Protein AF-A0A3C1VUQ4-F1 (afdb_monomer_lite)

Sequence (343 aa):
MMATTLTAQESNQSDGFTADQASRGGEVYERECAACHRSDFQGSFEAPQLAGPNFLNNWAELSPAELFDRIKASMPIDQPGRLSDQAYIDIVAYLLGANGVSASGVELSTEATTSIDTLIARRVTVNTTTVSEERAQLRPPQGQSQNAPAGLRVSGTVSNFTPVTDEMLRSPPPDDWLMIRGNYQSWSYSSLDSINRDNVQDLELAWIWSMAEGGWNAPSPLVHNGIIYLTNYGNIVQALDARTGDLIWEHEFGIESQGYSGMSRNLAIYEDKIFFATSDTRMVALDAATGELQWSMRFGDITQGHQSTSGPVIVRGTIVQGLNGCERFSPVGCYISGIDADT

Radius of gyration: 26.27 Å; chains: 1; bounding box: 66×46×98 Å

Structure (mmCIF, N/CA/C/O backbone):
data_AF-A0A3C1VUQ4-F1
#
_entry.id   AF-A0A3C1VUQ4-F1
#
loop_
_atom_site.group_PDB
_atom_site.id
_atom_site.type_symbol
_atom_site.label_atom_id
_atom_site.label_alt_id
_atom_site.label_comp_id
_atom_site.label_asym_id
_atom_site.label_entity_id
_atom_site.label_seq_id
_atom_site.pdbx_PDB_ins_code
_atom_site.Cartn_x
_atom_site.Cartn_y
_atom_site.Cartn_z
_atom_site.occupancy
_atom_site.B_iso_or_equiv
_atom_site.auth_seq_id
_atom_site.auth_comp_id
_atom_site.auth_asym_id
_atom_site.auth_atom_id
_atom_site.pdbx_PDB_model_num
ATOM 1 N N . MET A 1 1 ? -44.642 20.625 65.225 1.00 41.03 1 MET A N 1
ATOM 2 C CA . MET A 1 1 ? -43.551 19.947 64.498 1.00 41.03 1 MET A CA 1
ATOM 3 C C . MET A 1 1 ? -44.164 19.282 63.281 1.00 41.03 1 MET A C 1
ATOM 5 O O . MET A 1 1 ? -44.802 18.250 63.427 1.00 41.03 1 MET A O 1
ATOM 9 N N . MET A 1 2 ? -44.089 19.933 62.119 1.00 34.47 2 MET A N 1
ATOM 10 C CA . MET A 1 2 ? -44.477 19.326 60.845 1.00 34.47 2 MET A CA 1
ATOM 11 C C . MET A 1 2 ? -43.255 18.579 60.316 1.00 34.47 2 MET A C 1
ATOM 13 O O . MET A 1 2 ? -42.228 19.201 60.059 1.00 34.47 2 MET A O 1
ATOM 17 N N . ALA A 1 3 ? -43.343 17.254 60.238 1.00 32.69 3 ALA A N 1
ATOM 18 C CA . ALA A 1 3 ? -42.322 16.424 59.620 1.00 32.69 3 ALA A CA 1
ATOM 19 C C . ALA A 1 3 ? -42.689 16.243 58.145 1.00 32.69 3 ALA A C 1
ATOM 21 O O . ALA A 1 3 ? -43.572 15.460 57.799 1.00 32.69 3 ALA A O 1
ATOM 22 N N . THR A 1 4 ? -42.033 17.022 57.292 1.00 33.16 4 THR A N 1
ATOM 23 C CA . THR A 1 4 ? -42.046 16.873 55.839 1.00 33.16 4 THR A CA 1
ATOM 24 C C . THR A 1 4 ? -41.357 15.557 55.491 1.00 33.16 4 THR A C 1
ATOM 26 O O . THR A 1 4 ? -40.161 15.400 55.725 1.00 33.16 4 THR A O 1
ATOM 29 N N . THR A 1 5 ? -42.100 14.592 54.960 1.00 32.94 5 THR A N 1
ATOM 30 C CA . THR A 1 5 ? -41.524 13.374 54.384 1.00 32.94 5 THR A CA 1
ATOM 31 C C . THR A 1 5 ? -41.116 13.700 52.950 1.00 32.94 5 THR A C 1
ATOM 33 O O . THR A 1 5 ? -41.961 13.779 52.063 1.00 32.94 5 THR A O 1
ATOM 36 N N . LEU A 1 6 ? -39.822 13.956 52.728 1.00 32.12 6 LEU A N 1
ATOM 37 C CA . LEU A 1 6 ? -39.236 13.905 51.390 1.00 32.12 6 LEU A CA 1
ATOM 38 C C . LEU A 1 6 ? -39.215 12.435 50.963 1.00 32.12 6 LEU A C 1
ATOM 40 O O . LEU A 1 6 ? -38.418 11.649 51.472 1.00 32.12 6 LEU A O 1
ATOM 44 N N . THR A 1 7 ? -40.073 12.058 50.024 1.00 32.66 7 THR A N 1
ATOM 45 C CA . THR A 1 7 ? -39.816 10.887 49.188 1.00 32.66 7 THR A CA 1
ATOM 46 C C . THR A 1 7 ? -38.713 11.271 48.211 1.00 32.66 7 THR A C 1
ATOM 48 O O . THR A 1 7 ? -38.958 11.997 47.249 1.00 32.66 7 THR A O 1
ATOM 51 N N . ALA A 1 8 ? -37.485 10.830 48.488 1.00 32.19 8 ALA A N 1
ATOM 52 C CA . ALA A 1 8 ? -36.443 10.775 47.477 1.00 32.19 8 ALA A CA 1
ATOM 53 C C . ALA A 1 8 ? -36.914 9.785 46.405 1.00 32.19 8 ALA A C 1
ATOM 55 O O . ALA A 1 8 ? -37.022 8.586 46.651 1.00 32.19 8 ALA A O 1
ATOM 56 N N . GLN A 1 9 ? -37.291 10.316 45.249 1.00 28.94 9 GLN A N 1
ATOM 57 C CA . GLN A 1 9 ? -37.558 9.529 44.060 1.00 28.94 9 GLN A CA 1
ATOM 58 C C . GLN A 1 9 ? -36.194 9.063 43.547 1.00 28.94 9 GLN A C 1
ATOM 60 O O . GLN A 1 9 ? -35.405 9.875 43.071 1.00 28.94 9 GLN A O 1
ATOM 65 N N . GLU A 1 10 ? -35.880 7.779 43.724 1.00 32.50 10 GLU A N 1
ATOM 66 C CA . GLU A 1 10 ? -34.727 7.157 43.076 1.00 32.50 10 GLU A CA 1
ATOM 67 C C . GLU A 1 10 ? -34.886 7.334 41.561 1.00 32.50 10 GLU A C 1
ATOM 69 O O . GLU A 1 10 ? -35.760 6.732 40.934 1.00 32.50 10 GLU A O 1
ATOM 74 N N . SER A 1 11 ? -34.061 8.195 40.965 1.00 36.34 11 SER A N 1
ATOM 75 C CA . SER A 1 11 ? -33.926 8.346 39.519 1.00 36.34 11 SER A CA 1
ATOM 76 C C . SER A 1 11 ? -33.164 7.144 38.965 1.00 36.34 11 SER A C 1
ATOM 78 O O . SER A 1 11 ? -32.009 7.248 38.563 1.00 36.34 11 SER A O 1
ATOM 80 N N . ASN A 1 12 ? -33.795 5.973 38.983 1.00 40.44 12 ASN A N 1
ATOM 81 C CA . ASN A 1 12 ? -33.271 4.780 38.333 1.00 40.44 12 ASN A CA 1
ATOM 82 C C . ASN A 1 12 ? -33.639 4.840 36.841 1.00 40.44 12 ASN A C 1
ATOM 84 O O . ASN A 1 12 ? -34.476 4.084 36.350 1.00 40.44 12 ASN A O 1
ATOM 88 N N . GLN A 1 13 ? -33.094 5.835 36.138 1.00 48.69 13 GLN A N 1
ATOM 89 C CA . GLN A 1 13 ? -33.249 5.975 34.697 1.00 48.69 13 GLN A CA 1
ATOM 90 C C . GLN A 1 13 ? -32.228 5.033 34.061 1.00 48.69 13 GLN A C 1
ATOM 92 O O . GLN A 1 13 ? -31.032 5.301 34.052 1.00 48.69 13 GLN A O 1
ATOM 97 N N . SER A 1 14 ? -32.675 3.852 33.635 1.00 57.59 14 SER A N 1
ATOM 98 C CA . SER A 1 14 ? -31.784 2.904 32.979 1.00 57.59 14 SER A CA 1
ATOM 99 C C . SER A 1 14 ? -31.407 3.452 31.605 1.00 57.59 14 SER A C 1
ATOM 101 O O . SER A 1 14 ? -32.240 3.440 30.699 1.00 57.59 14 SER A O 1
ATOM 103 N N . ASP A 1 15 ? -30.164 3.899 31.447 1.00 73.88 15 ASP A N 1
ATOM 104 C CA . ASP A 1 15 ? -29.630 4.294 30.143 1.00 73.88 15 ASP A CA 1
ATOM 105 C C . ASP A 1 15 ? -29.816 3.138 29.146 1.00 73.88 15 ASP A C 1
ATOM 107 O O . ASP A 1 15 ? -29.430 1.997 29.415 1.00 73.88 15 ASP A O 1
ATOM 111 N N . GLY A 1 16 ? -30.496 3.408 28.038 1.00 83.06 16 GLY A N 1
ATOM 112 C CA . GLY A 1 16 ? -30.854 2.464 26.982 1.00 83.06 16 GLY A CA 1
ATOM 113 C C . GLY A 1 16 ? -31.647 3.196 25.899 1.00 83.06 16 GLY A C 1
ATOM 114 O O . GLY A 1 16 ? -31.757 4.412 25.975 1.00 83.06 16 GLY A O 1
ATOM 115 N N . PHE A 1 17 ? -32.161 2.495 24.888 1.00 93.69 17 PHE A N 1
ATOM 116 C CA . PHE A 1 17 ? -32.926 3.118 23.798 1.00 93.69 17 PHE A CA 1
ATOM 117 C C . PHE A 1 17 ? -34.198 2.323 23.453 1.00 93.69 17 PHE A C 1
ATOM 119 O O . PHE A 1 17 ? -34.306 1.127 23.760 1.00 93.69 17 PHE A O 1
ATOM 126 N N . THR A 1 18 ? -35.165 2.967 22.788 1.00 93.88 18 THR A N 1
ATOM 127 C CA . THR A 1 18 ? -36.367 2.295 22.256 1.00 93.88 18 THR A CA 1
ATOM 128 C C . THR A 1 18 ? -36.191 1.900 20.790 1.00 93.88 18 THR A C 1
ATOM 130 O O . THR A 1 18 ? -35.473 2.554 20.037 1.00 93.88 18 THR A O 1
ATOM 133 N N . ALA A 1 19 ? -36.881 0.845 20.344 1.00 90.25 19 ALA A N 1
ATOM 134 C CA . ALA A 1 19 ? -36.857 0.451 18.932 1.00 90.25 19 ALA A CA 1
ATOM 135 C C . ALA A 1 19 ? -37.343 1.585 18.008 1.00 90.25 19 ALA A C 1
ATOM 137 O O . ALA A 1 19 ? -36.745 1.819 16.959 1.00 90.25 19 ALA A O 1
ATOM 138 N N . ASP A 1 20 ? -38.361 2.335 18.438 1.00 92.25 20 ASP A N 1
ATOM 139 C CA . ASP A 1 20 ? -38.878 3.492 17.702 1.00 92.25 20 ASP A CA 1
ATOM 140 C C . ASP A 1 20 ? -37.823 4.597 17.578 1.00 92.25 20 ASP A C 1
ATOM 142 O O . ASP A 1 20 ? -37.677 5.196 16.515 1.00 92.25 20 ASP A O 1
ATOM 146 N N . GLN A 1 21 ? -37.046 4.838 18.638 1.00 95.44 21 GLN A N 1
ATOM 147 C CA . GLN A 1 21 ? -35.956 5.809 18.632 1.00 95.44 21 GLN A CA 1
ATOM 148 C C . GLN A 1 21 ? -34.861 5.432 17.631 1.00 95.44 21 GLN A C 1
ATOM 150 O O . GLN A 1 21 ? -34.453 6.261 16.819 1.00 95.44 21 GLN A O 1
ATOM 155 N N . ALA A 1 22 ? -34.433 4.167 17.631 1.00 94.75 22 ALA A N 1
ATOM 156 C CA . ALA A 1 22 ? -33.474 3.677 16.645 1.00 94.75 22 ALA A CA 1
ATOM 157 C C . ALA A 1 22 ? -34.034 3.731 15.213 1.00 94.75 22 ALA A C 1
ATOM 159 O O . ALA A 1 22 ? -33.293 4.054 14.289 1.00 94.75 22 ALA A O 1
ATOM 160 N N . SER A 1 23 ? -35.332 3.471 15.019 1.00 93.44 23 SER A N 1
ATOM 161 C CA . SER A 1 23 ? -35.977 3.578 13.703 1.00 93.44 23 SER A CA 1
ATOM 162 C C . SER A 1 23 ? -35.942 5.011 13.167 1.00 93.44 23 SER A C 1
ATOM 164 O O . SER A 1 23 ? -35.524 5.226 12.030 1.00 93.44 23 SER A O 1
ATOM 166 N N . ARG A 1 24 ? -36.313 6.006 13.988 1.00 97.38 24 ARG A N 1
ATOM 167 C CA . ARG A 1 24 ? -36.204 7.429 13.616 1.00 97.38 24 ARG A CA 1
ATOM 168 C C . ARG A 1 24 ? -34.757 7.818 13.321 1.00 97.38 24 ARG A C 1
ATOM 170 O O . ARG A 1 24 ? -34.488 8.513 12.344 1.00 97.38 24 ARG A O 1
ATOM 177 N N . GLY A 1 25 ? -33.824 7.320 14.130 1.00 97.50 25 GLY A N 1
ATOM 178 C CA . GLY A 1 25 ? -32.393 7.521 13.936 1.00 97.50 25 GLY A CA 1
ATOM 179 C C . GLY A 1 25 ? -31.897 7.008 12.593 1.00 97.50 25 GLY A C 1
ATOM 180 O O . GLY A 1 25 ? -31.155 7.712 11.916 1.00 97.50 25 GLY A O 1
ATOM 181 N N . GLY A 1 26 ? -32.358 5.827 12.178 1.00 94.75 26 GLY A N 1
ATOM 182 C CA . GLY A 1 26 ? -32.039 5.239 10.878 1.00 94.75 26 GLY A CA 1
ATOM 183 C C . GLY A 1 26 ? -32.515 6.090 9.700 1.00 94.75 26 GLY A C 1
ATOM 184 O O . GLY A 1 26 ? -31.762 6.298 8.752 1.00 94.75 26 GLY A O 1
ATOM 185 N N . GLU A 1 27 ? -33.720 6.660 9.777 1.00 95.00 27 GLU A N 1
ATOM 186 C CA . GLU A 1 27 ? -34.243 7.554 8.730 1.00 95.00 27 GLU A CA 1
ATOM 187 C C . GLU A 1 27 ? -33.423 8.844 8.587 1.00 95.00 27 GLU A C 1
ATOM 189 O O . GLU A 1 27 ? -33.233 9.352 7.477 1.00 95.00 27 GLU A O 1
ATOM 194 N N . VAL A 1 28 ? -32.945 9.402 9.704 1.00 96.75 28 VAL A N 1
ATOM 195 C CA . VAL A 1 28 ? -32.056 10.572 9.677 1.00 96.75 28 VAL A CA 1
ATOM 196 C C . VAL A 1 28 ? -30.667 10.168 9.187 1.00 96.75 28 VAL A C 1
ATOM 198 O O . VAL A 1 28 ? -30.112 10.842 8.323 1.00 96.75 28 VAL A O 1
ATOM 201 N N . TYR A 1 29 ? -30.124 9.057 9.680 1.00 97.50 29 TYR A N 1
ATOM 202 C CA . TYR A 1 29 ? -28.821 8.537 9.279 1.00 97.50 29 TYR A CA 1
ATOM 203 C C . TYR A 1 29 ? -28.731 8.324 7.765 1.00 97.50 29 TYR A C 1
ATOM 205 O O . TYR A 1 29 ? -27.770 8.769 7.137 1.00 97.50 29 TYR A O 1
ATOM 213 N N . GLU A 1 30 ? -29.744 7.703 7.160 1.00 94.62 30 GLU A N 1
ATOM 214 C CA . GLU A 1 30 ? -29.745 7.418 5.723 1.00 94.62 30 GLU A CA 1
ATOM 215 C C . GLU A 1 30 ? -29.683 8.701 4.883 1.00 94.62 30 GLU A C 1
ATOM 217 O O . GLU A 1 30 ? -28.995 8.768 3.867 1.00 94.62 30 GLU A O 1
ATOM 222 N N . ARG A 1 31 ? -30.363 9.758 5.335 1.00 95.31 31 ARG A N 1
ATOM 223 C CA . ARG A 1 31 ? -30.419 11.035 4.618 1.00 95.31 31 ARG A CA 1
ATOM 224 C C . ARG A 1 31 ? -29.189 11.912 4.849 1.00 95.31 31 ARG A C 1
ATOM 226 O O . ARG A 1 31 ? -28.762 12.602 3.929 1.00 95.31 31 ARG A O 1
ATOM 233 N N . GLU A 1 32 ? -28.659 11.927 6.070 1.00 95.12 32 GLU A N 1
ATOM 234 C CA . GLU A 1 32 ? -27.664 12.918 6.503 1.00 95.12 32 GLU A CA 1
ATOM 235 C C . GLU A 1 32 ? -26.244 12.340 6.643 1.00 95.12 32 GLU A C 1
ATOM 237 O O . GLU A 1 32 ? -25.273 13.094 6.612 1.00 95.12 32 GLU A O 1
ATOM 242 N N . CYS A 1 33 ? -26.102 11.020 6.810 1.00 93.94 33 CYS A N 1
ATOM 243 C CA . CYS A 1 33 ? -24.833 10.371 7.166 1.00 93.94 33 CYS A CA 1
ATOM 244 C C . CYS A 1 33 ? -24.379 9.317 6.143 1.00 93.94 33 CYS A C 1
ATOM 246 O O . CYS A 1 33 ? -23.177 9.188 5.893 1.00 93.94 33 CYS A O 1
ATOM 248 N N . ALA A 1 34 ? -25.309 8.573 5.533 1.00 92.38 34 ALA A N 1
ATOM 249 C CA . ALA A 1 34 ? -24.984 7.418 4.691 1.00 92.38 34 ALA A CA 1
ATOM 250 C C . ALA A 1 34 ? -24.207 7.770 3.410 1.00 92.38 34 ALA A C 1
ATOM 252 O O . ALA A 1 34 ? -23.473 6.929 2.899 1.00 92.38 34 ALA A O 1
ATOM 253 N N . ALA A 1 35 ? -24.272 9.014 2.925 1.00 90.62 35 ALA A N 1
ATOM 254 C CA . ALA A 1 35 ? -23.475 9.450 1.773 1.00 90.62 35 ALA A CA 1
ATOM 255 C C . ALA A 1 35 ? -21.960 9.244 1.980 1.00 90.62 35 ALA A C 1
ATOM 257 O O . ALA A 1 35 ? -21.254 8.894 1.037 1.00 90.62 35 ALA A O 1
ATOM 258 N N . CYS A 1 36 ? -21.476 9.410 3.217 1.00 89.88 36 CYS A N 1
ATOM 259 C CA . CYS A 1 36 ? -20.072 9.197 3.577 1.00 89.88 36 CYS A CA 1
ATOM 260 C C . CYS A 1 36 ? -19.877 7.905 4.377 1.00 89.88 36 CYS A C 1
ATOM 262 O O . CYS A 1 36 ? -18.921 7.168 4.133 1.00 89.88 36 CYS A O 1
ATOM 264 N N . HIS A 1 37 ? -20.785 7.608 5.311 1.00 93.00 37 HIS A N 1
ATOM 265 C CA . HIS A 1 37 ? -20.651 6.470 6.223 1.00 93.00 37 HIS A CA 1
ATOM 266 C C . HIS A 1 37 ? -21.242 5.154 5.701 1.00 93.00 37 HIS A C 1
ATOM 268 O O . HIS A 1 37 ? -20.994 4.114 6.312 1.00 93.00 37 HIS A O 1
ATOM 274 N N . ARG A 1 38 ? -21.923 5.203 4.546 1.00 88.25 38 ARG A N 1
ATOM 275 C CA . ARG A 1 38 ? -22.657 4.113 3.883 1.00 88.25 38 ARG A CA 1
ATOM 276 C C . ARG A 1 38 ? -23.810 3.554 4.715 1.00 88.25 38 ARG A C 1
ATOM 278 O O . ARG A 1 38 ? -23.770 3.546 5.938 1.00 88.25 38 ARG A O 1
ATOM 285 N N . SER A 1 39 ? -24.834 3.029 4.051 1.00 89.38 39 SER A N 1
ATOM 286 C CA . SER A 1 39 ? -25.997 2.432 4.727 1.00 89.38 39 SER A CA 1
ATOM 287 C C . SER A 1 39 ? -25.638 1.161 5.521 1.00 89.38 39 SER A C 1
ATOM 289 O O . SER A 1 39 ? -26.376 0.753 6.411 1.00 89.38 39 SER A O 1
ATOM 291 N N . ASP A 1 40 ? -24.488 0.544 5.223 1.00 83.69 40 ASP A N 1
ATOM 292 C CA . ASP A 1 40 ? -23.921 -0.616 5.925 1.00 83.69 40 ASP A CA 1
ATOM 293 C C . ASP A 1 40 ? -22.887 -0.240 7.009 1.00 83.69 40 ASP A C 1
ATOM 295 O O . ASP A 1 40 ? -22.195 -1.114 7.545 1.00 83.69 40 ASP A O 1
ATOM 299 N N . PHE A 1 41 ? -22.776 1.054 7.331 1.00 90.56 41 PHE A N 1
ATOM 300 C CA . PHE A 1 41 ? -21.867 1.640 8.319 1.00 90.56 41 PHE A CA 1
ATOM 301 C C . PHE A 1 41 ? -20.373 1.456 8.037 1.00 90.56 41 PHE A C 1
ATOM 303 O O . PHE A 1 41 ? -19.566 1.759 8.918 1.00 90.56 41 PHE A O 1
ATOM 310 N N . GLN A 1 42 ? -19.970 0.955 6.864 1.00 83.75 42 GLN A N 1
ATOM 311 C CA . GLN A 1 42 ? -18.563 0.645 6.581 1.00 83.75 42 GLN A CA 1
ATOM 312 C C . GLN A 1 42 ? -17.680 1.882 6.409 1.00 83.75 42 GLN A C 1
ATOM 314 O O . GLN A 1 42 ? -16.457 1.762 6.462 1.00 83.75 42 GLN A O 1
ATOM 319 N N . GLY A 1 43 ? -18.267 3.065 6.225 1.00 78.38 43 GLY A N 1
ATOM 320 C CA . GLY A 1 43 ? -17.491 4.248 5.879 1.00 78.38 43 GLY A CA 1
ATOM 321 C C . GLY A 1 43 ? -17.029 4.250 4.423 1.00 78.38 43 GLY A C 1
ATOM 322 O O . GLY A 1 43 ? -17.108 3.256 3.693 1.00 78.38 43 GLY A O 1
ATOM 323 N N . SER A 1 44 ? -16.546 5.400 3.971 1.00 74.62 44 SER A N 1
ATOM 324 C CA . SER A 1 44 ? -15.894 5.559 2.675 1.00 74.62 44 SER A CA 1
ATOM 325 C C . SER A 1 44 ? -14.885 6.700 2.728 1.00 74.62 44 SER A C 1
ATOM 327 O O . SER A 1 44 ? -15.103 7.691 3.422 1.00 74.62 44 SER A O 1
ATOM 329 N N . PHE A 1 45 ? -13.787 6.563 1.979 1.00 76.19 45 PHE A N 1
ATOM 330 C CA . PHE A 1 45 ? -12.687 7.532 1.953 1.00 76.19 45 PHE A CA 1
ATOM 331 C C . PHE A 1 45 ? -12.135 7.825 3.360 1.00 76.19 45 PHE A C 1
ATOM 333 O O . PHE A 1 45 ? -11.474 6.971 3.942 1.00 76.19 45 PHE A O 1
ATOM 340 N N . GLU A 1 46 ? -12.406 9.020 3.882 1.00 77.94 46 GLU A N 1
ATOM 341 C CA . GLU A 1 46 ? -11.952 9.523 5.183 1.00 77.94 46 GLU A CA 1
ATOM 342 C C . GLU A 1 46 ? -13.007 9.324 6.286 1.00 77.94 46 GLU A C 1
ATOM 344 O O . GLU A 1 46 ? -12.717 9.516 7.466 1.00 77.94 46 GLU A O 1
ATOM 349 N N . ALA A 1 47 ? -14.236 8.932 5.929 1.00 80.94 47 ALA A N 1
ATOM 350 C CA . ALA A 1 47 ? -15.309 8.714 6.887 1.00 80.94 47 ALA A CA 1
ATOM 351 C C . ALA A 1 47 ? -15.140 7.348 7.578 1.00 80.94 47 ALA A C 1
ATOM 353 O O . ALA A 1 47 ? -15.158 6.320 6.893 1.00 80.94 47 ALA A O 1
ATOM 354 N N . PRO A 1 48 ? -14.998 7.304 8.918 1.00 82.81 48 PRO A N 1
ATOM 355 C CA . PRO A 1 48 ? -14.767 6.059 9.639 1.00 82.81 48 PRO A CA 1
ATOM 356 C C . PRO A 1 48 ? -15.976 5.122 9.584 1.00 82.81 48 PRO A C 1
ATOM 358 O O . PRO A 1 48 ? -17.127 5.551 9.434 1.00 82.81 48 PRO A O 1
ATOM 361 N N . GLN A 1 49 ? -15.697 3.835 9.785 1.00 84.19 49 GLN A N 1
ATOM 362 C CA . GLN A 1 49 ? -16.709 2.819 10.045 1.00 84.19 49 GLN A CA 1
ATOM 363 C C . GLN A 1 49 ? -17.445 3.131 11.360 1.00 84.19 49 GLN A C 1
ATOM 365 O O . GLN A 1 49 ? -16.811 3.394 12.382 1.00 84.19 49 GLN A O 1
ATOM 370 N N . LEU A 1 50 ? -18.779 3.074 11.343 1.00 93.06 50 LEU A N 1
ATOM 371 C CA . LEU A 1 50 ? -19.634 3.416 12.490 1.00 93.06 50 LEU A CA 1
ATOM 372 C C . LEU A 1 50 ? -20.274 2.199 13.176 1.00 93.06 50 LEU A C 1
ATOM 374 O O . LEU A 1 50 ? -21.024 2.360 14.138 1.00 93.06 50 LEU A O 1
ATOM 378 N N . ALA A 1 51 ? -19.968 0.982 12.719 1.00 89.94 51 ALA A N 1
ATOM 379 C CA . ALA A 1 51 ? -20.379 -0.249 13.384 1.00 89.94 51 ALA A CA 1
ATOM 380 C C . ALA A 1 51 ? -19.288 -1.328 13.376 1.00 89.94 51 ALA A C 1
ATOM 382 O O . ALA A 1 51 ? -18.489 -1.416 12.448 1.00 89.94 51 ALA A O 1
ATOM 383 N N . GLY A 1 52 ? -19.272 -2.184 14.396 1.00 80.00 52 GLY A N 1
ATOM 384 C CA . GLY A 1 52 ? -18.322 -3.288 14.524 1.00 80.00 52 GLY A CA 1
ATOM 385 C C . GLY A 1 52 ? -17.084 -2.942 15.362 1.00 80.00 52 GLY A C 1
ATOM 386 O O . GLY A 1 52 ? -17.091 -1.966 16.114 1.00 80.00 52 GLY A O 1
ATOM 387 N N . PRO A 1 53 ? -16.006 -3.746 15.273 1.00 73.44 53 PRO A N 1
ATOM 388 C CA . PRO A 1 53 ? -14.858 -3.637 16.176 1.00 73.44 53 PRO A CA 1
ATOM 389 C C . PRO A 1 53 ? -14.207 -2.250 16.208 1.00 73.44 53 PRO A C 1
ATOM 391 O O . PRO A 1 53 ? -13.828 -1.788 17.278 1.00 73.44 53 PRO A O 1
ATOM 394 N N . ASN A 1 54 ? -14.133 -1.548 15.071 1.00 74.50 54 ASN A N 1
ATOM 395 C CA . ASN A 1 54 ? -13.570 -0.195 15.022 1.00 74.50 54 ASN A CA 1
ATOM 396 C C . ASN A 1 54 ? -14.394 0.812 15.829 1.00 74.50 54 ASN A C 1
ATOM 398 O O . ASN A 1 54 ? -13.820 1.648 16.524 1.00 74.50 54 ASN A O 1
ATOM 402 N N . PHE A 1 55 ? -15.724 0.726 15.774 1.00 88.94 55 PHE A N 1
ATOM 403 C CA . PHE A 1 55 ? -16.581 1.562 16.608 1.00 88.94 55 PHE A CA 1
ATOM 404 C C . PHE A 1 55 ? -16.347 1.239 18.087 1.00 88.94 55 PHE A C 1
ATOM 406 O O . PHE A 1 55 ? -16.049 2.135 18.871 1.00 88.94 55 PHE A O 1
ATOM 413 N N . LEU A 1 56 ? -16.386 -0.043 18.457 1.00 85.12 56 LEU A N 1
ATOM 414 C CA . LEU A 1 56 ? -16.211 -0.468 19.847 1.00 85.12 56 LEU A CA 1
ATOM 415 C C . LEU A 1 56 ? -14.847 -0.051 20.416 1.00 85.12 56 LEU A C 1
ATOM 417 O O . LEU A 1 56 ? -14.789 0.478 21.516 1.00 85.12 56 LEU A O 1
ATOM 421 N N . ASN A 1 57 ? -13.764 -0.162 19.649 1.00 79.06 57 ASN A N 1
ATOM 422 C CA . ASN A 1 57 ? -12.432 0.253 20.101 1.00 79.06 57 ASN A CA 1
ATOM 423 C C . ASN A 1 57 ? -12.323 1.749 20.441 1.00 79.06 57 ASN A C 1
ATOM 425 O O . ASN A 1 57 ? -11.430 2.133 21.189 1.00 79.06 57 ASN A O 1
ATOM 429 N N . ASN A 1 58 ? -13.182 2.598 19.870 1.00 79.38 58 ASN A N 1
ATOM 430 C CA . ASN A 1 58 ? -13.163 4.041 20.120 1.00 79.38 58 ASN A CA 1
ATOM 431 C C . ASN A 1 58 ? -14.266 4.498 21.085 1.00 79.38 58 ASN A C 1
ATOM 433 O O . ASN A 1 58 ? -14.118 5.543 21.709 1.00 79.38 58 ASN A O 1
ATOM 437 N N . TRP A 1 59 ? -15.364 3.744 21.187 1.00 91.50 59 TRP A N 1
ATOM 438 C CA . TRP A 1 59 ? -16.593 4.197 21.843 1.00 91.50 59 TRP A CA 1
ATOM 439 C C . TRP A 1 59 ? -17.082 3.292 22.972 1.00 91.50 59 TRP A C 1
ATOM 441 O O . TRP A 1 59 ? -17.928 3.723 23.742 1.00 91.50 59 TRP A O 1
ATOM 451 N N . ALA A 1 60 ? -16.587 2.057 23.097 1.00 88.06 60 ALA A N 1
ATOM 452 C CA . ALA A 1 60 ? -17.133 1.088 24.049 1.00 88.06 60 ALA A CA 1
ATOM 453 C C . ALA A 1 60 ? -17.031 1.560 25.511 1.00 88.06 60 ALA A C 1
ATOM 455 O O . ALA A 1 60 ? -17.994 1.416 26.256 1.00 88.06 60 ALA A O 1
ATOM 456 N N . GLU A 1 61 ? -15.909 2.168 25.900 1.00 90.31 61 GLU A N 1
ATOM 457 C CA . GLU A 1 61 ? -15.690 2.677 27.265 1.00 90.31 61 GLU A CA 1
ATOM 458 C C . GLU A 1 61 ? -16.354 4.043 27.522 1.00 90.31 61 GLU A C 1
ATOM 460 O O . GLU A 1 61 ? -16.392 4.507 28.660 1.00 90.31 61 GLU A O 1
ATOM 465 N N . LEU A 1 62 ? -16.889 4.685 26.478 1.00 93.94 62 LEU A N 1
ATOM 466 C CA . LEU A 1 62 ? -17.552 5.986 26.556 1.00 93.94 62 LEU A CA 1
ATOM 467 C C . LEU A 1 62 ? -19.070 5.826 26.668 1.00 93.94 62 LEU A C 1
ATOM 469 O O . LEU A 1 62 ? -19.647 4.779 26.363 1.00 93.94 62 LEU A O 1
ATOM 473 N N . SER A 1 63 ? -19.727 6.892 27.102 1.00 95.50 63 SER A N 1
ATOM 474 C CA . SER A 1 63 ? -21.178 6.979 27.226 1.00 95.50 63 SER A CA 1
ATOM 475 C C . SER A 1 63 ? -21.865 7.390 25.911 1.00 95.50 63 SER A C 1
ATOM 477 O O . SER A 1 63 ? -21.263 8.045 25.052 1.00 95.50 63 SER A O 1
ATOM 479 N N . PRO A 1 64 ? -23.161 7.065 25.728 1.00 96.31 64 PRO A N 1
ATOM 480 C CA . PRO A 1 64 ? -23.945 7.579 24.609 1.00 96.31 64 PRO A CA 1
ATOM 481 C C . PRO A 1 64 ? -24.011 9.112 24.549 1.00 96.31 64 PRO A C 1
ATOM 483 O O . PRO A 1 64 ? -24.090 9.656 23.448 1.00 96.31 64 PRO A O 1
ATOM 486 N N . ALA A 1 65 ? -23.949 9.807 25.692 1.00 93.31 65 ALA A N 1
ATOM 487 C CA . ALA A 1 65 ? -23.874 11.268 25.743 1.00 93.31 65 ALA A CA 1
ATOM 488 C C . ALA A 1 65 ? -22.579 11.802 25.102 1.00 93.31 65 ALA A C 1
ATOM 490 O O . ALA A 1 65 ? -22.619 12.716 24.281 1.00 93.31 65 ALA A O 1
ATOM 491 N N . GLU A 1 66 ? -21.434 11.174 25.376 1.00 94.94 66 GLU A N 1
ATOM 492 C CA . GLU A 1 66 ? -20.156 11.562 24.759 1.00 94.94 66 GLU A CA 1
ATOM 493 C C . GLU A 1 66 ? -20.137 11.296 23.245 1.00 94.94 66 GLU A C 1
ATOM 495 O O . GLU A 1 66 ? -19.595 12.089 22.467 1.00 94.94 66 GLU A O 1
ATOM 500 N N . LEU A 1 67 ? -20.770 10.205 22.800 1.00 95.88 67 LEU A N 1
ATOM 501 C CA . LEU A 1 67 ? -20.956 9.931 21.374 1.00 95.88 67 LEU A CA 1
ATOM 502 C C . LEU A 1 67 ? -21.881 10.965 20.713 1.00 95.88 67 LEU A C 1
ATOM 504 O O . LEU A 1 67 ? -21.571 11.457 19.626 1.00 95.88 67 LEU A O 1
ATOM 508 N N . PHE A 1 68 ? -22.982 11.330 21.371 1.00 97.25 68 PHE A N 1
ATOM 509 C CA . PHE A 1 68 ? -23.879 12.401 20.935 1.00 97.25 68 PHE A CA 1
ATOM 510 C C . PHE A 1 68 ? -23.120 13.721 20.741 1.00 97.25 68 PHE A C 1
ATOM 512 O O . PHE A 1 68 ? -23.191 14.314 19.659 1.00 97.25 68 PHE A O 1
ATOM 519 N N . ASP A 1 69 ? -22.339 14.138 21.739 1.00 92.75 69 ASP A N 1
ATOM 520 C CA . ASP A 1 69 ? -21.568 15.381 21.695 1.00 92.75 69 ASP A CA 1
ATOM 521 C C . ASP A 1 69 ? -20.555 15.371 20.551 1.00 92.75 69 ASP A C 1
ATOM 523 O O . ASP A 1 69 ? -20.428 16.356 19.814 1.00 92.75 69 ASP A O 1
ATOM 527 N N . ARG A 1 70 ? -19.873 14.238 20.329 1.00 96.00 70 ARG A N 1
ATOM 528 C CA . ARG A 1 70 ? -18.941 14.111 19.206 1.00 96.00 70 ARG A CA 1
ATOM 529 C C . ARG A 1 70 ? -19.641 14.265 17.865 1.00 96.00 70 ARG A C 1
ATOM 531 O O . ARG A 1 70 ? -19.138 15.002 17.012 1.00 96.00 70 ARG A O 1
ATOM 538 N N . ILE A 1 71 ? -20.742 13.545 17.648 1.00 95.88 71 ILE A N 1
ATOM 539 C CA . ILE A 1 71 ? -21.460 13.577 16.369 1.00 95.88 71 ILE A CA 1
ATOM 540 C C . ILE A 1 71 ? -21.956 15.001 16.120 1.00 95.88 71 ILE A C 1
ATOM 542 O O . ILE A 1 71 ? -21.680 15.561 15.064 1.00 95.88 71 ILE A O 1
ATOM 546 N N . LYS A 1 72 ? -22.581 15.637 17.115 1.00 96.38 72 LYS A N 1
ATOM 547 C CA . LYS A 1 72 ? -23.083 17.010 17.004 1.00 96.38 72 LYS A CA 1
ATOM 548 C C . LYS A 1 72 ? 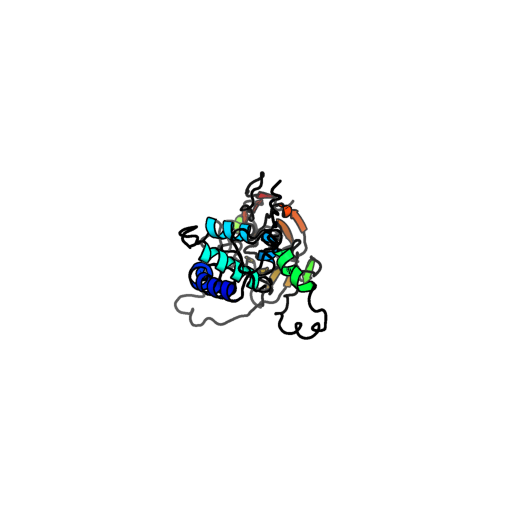-21.979 18.032 16.718 1.00 96.38 72 LYS A C 1
ATOM 550 O O . LYS A 1 72 ? -22.200 18.964 15.951 1.00 96.38 72 LYS A O 1
ATOM 555 N N . ALA A 1 73 ? -20.795 17.865 17.304 1.00 92.81 73 ALA A N 1
ATOM 556 C CA . ALA A 1 73 ? -19.678 18.792 17.121 1.00 92.81 73 ALA A CA 1
ATOM 557 C C . ALA A 1 73 ? -18.948 18.643 15.777 1.00 92.81 73 ALA A C 1
ATOM 559 O O . ALA A 1 73 ? -18.256 19.570 15.358 1.00 92.81 73 ALA A O 1
ATOM 560 N N . SER A 1 74 ? -19.053 17.486 15.119 1.00 92.94 74 SER A N 1
ATOM 561 C CA . SER A 1 74 ? -18.244 17.167 13.931 1.00 92.94 74 SER A CA 1
ATOM 562 C C . SER A 1 74 ? -19.047 16.868 12.671 1.00 92.94 74 SER A C 1
ATOM 564 O O . SER A 1 74 ? -18.479 16.889 11.582 1.00 92.94 74 SER A O 1
ATOM 566 N N . MET A 1 75 ? -20.349 16.616 12.801 1.00 94.62 75 MET A N 1
ATOM 567 C CA . MET A 1 75 ? -21.209 16.195 11.705 1.00 94.62 75 MET A CA 1
ATOM 568 C C . MET A 1 75 ? -22.479 17.041 11.624 1.00 94.62 75 MET A C 1
ATOM 570 O O . MET A 1 75 ? -22.930 17.574 12.640 1.00 94.62 75 MET A O 1
ATOM 574 N N . PRO A 1 76 ? -23.093 17.122 10.433 1.00 94.12 76 PRO A N 1
ATOM 575 C CA . PRO A 1 76 ? -22.541 16.765 9.116 1.00 94.12 76 PRO A CA 1
ATOM 576 C C . PRO A 1 76 ? -21.299 17.600 8.741 1.00 94.12 76 PRO A C 1
ATOM 578 O O . PRO A 1 76 ? -21.167 18.734 9.189 1.00 94.12 76 PRO A O 1
ATOM 581 N N . ILE A 1 77 ? -20.367 17.040 7.961 1.00 86.00 77 ILE A N 1
ATOM 582 C CA . ILE A 1 77 ? -19.032 17.639 7.728 1.00 86.00 77 ILE A CA 1
ATOM 583 C C . ILE A 1 77 ? -19.074 19.018 7.045 1.00 86.00 77 ILE A C 1
ATOM 585 O O . ILE A 1 77 ? -18.194 19.849 7.250 1.00 86.00 77 ILE A O 1
ATOM 589 N N . ASP A 1 78 ? -20.102 19.268 6.239 1.00 86.56 78 ASP A N 1
ATOM 590 C CA . ASP A 1 78 ? -20.344 20.535 5.551 1.00 86.56 78 ASP A CA 1
ATOM 591 C C . ASP A 1 78 ? -20.876 21.623 6.494 1.00 86.56 78 ASP A C 1
ATOM 593 O O . ASP A 1 78 ? -20.602 22.808 6.293 1.00 86.56 78 ASP A O 1
ATOM 597 N N . GLN A 1 79 ? -21.619 21.230 7.534 1.00 92.00 79 GLN A N 1
ATOM 598 C CA . GLN A 1 79 ? -22.168 22.141 8.533 1.00 92.00 79 GLN A CA 1
ATOM 599 C C . GLN A 1 79 ? -22.414 21.428 9.881 1.00 92.00 79 GLN A C 1
ATOM 601 O O . GLN A 1 79 ? -23.549 21.026 10.174 1.00 92.00 79 GLN A O 1
ATOM 606 N N . PRO A 1 80 ? -21.376 21.302 10.731 1.00 93.81 80 PRO A N 1
ATOM 607 C CA . PRO A 1 80 ? -21.498 20.623 12.014 1.00 93.81 80 PRO A CA 1
ATOM 608 C C . PRO A 1 80 ? -22.570 21.245 12.911 1.00 93.81 80 PRO A C 1
ATOM 610 O O . PRO A 1 80 ? -22.694 22.468 13.000 1.00 93.81 80 PRO A O 1
ATOM 613 N N . GLY A 1 81 ? -23.365 20.404 13.574 1.00 92.44 81 GLY A N 1
ATOM 614 C CA . GLY A 1 81 ? -24.376 20.860 14.531 1.00 92.44 81 GLY A CA 1
ATOM 615 C C . GLY A 1 81 ? -25.685 21.362 13.910 1.00 92.44 81 GLY A C 1
ATOM 616 O O . GLY A 1 81 ? -26.528 21.868 14.645 1.00 92.44 81 GLY A O 1
ATOM 617 N N . ARG A 1 82 ? -25.902 21.207 12.592 1.00 96.56 82 ARG A N 1
ATOM 618 C CA . ARG A 1 82 ? -27.135 21.696 11.938 1.00 96.56 82 ARG A CA 1
ATOM 619 C C . ARG A 1 82 ? -28.409 20.902 12.251 1.00 96.56 82 ARG A C 1
ATOM 621 O O . ARG A 1 82 ? -29.501 21.419 12.024 1.00 96.56 82 ARG A O 1
ATOM 628 N N . LEU A 1 83 ? -28.297 19.649 12.696 1.00 97.00 83 LEU A N 1
ATOM 629 C CA . LEU A 1 83 ? -29.458 18.831 13.068 1.00 97.00 83 LEU A CA 1
ATOM 630 C C . LEU A 1 83 ? -29.940 19.179 14.485 1.00 97.00 83 LEU A C 1
ATOM 632 O O . LEU A 1 83 ? -29.204 19.757 15.282 1.00 97.00 83 LEU A O 1
ATOM 636 N N . SER A 1 84 ? -31.188 18.832 14.804 1.00 97.88 84 SER A N 1
ATOM 637 C CA . SER A 1 84 ? -31.715 19.002 16.161 1.00 97.88 84 SER A CA 1
ATOM 638 C C . SER A 1 84 ? -31.105 17.988 17.132 1.00 97.88 84 SER A C 1
ATOM 640 O O . SER A 1 84 ? -30.693 16.898 16.735 1.00 97.88 84 SER A O 1
ATOM 642 N N . ASP A 1 85 ? -31.127 18.305 18.425 1.00 97.50 85 ASP A N 1
ATOM 643 C CA . ASP A 1 85 ? -30.656 17.390 19.475 1.00 97.50 85 ASP A CA 1
ATOM 644 C C . ASP A 1 85 ? -31.425 16.065 19.455 1.00 97.50 85 ASP A C 1
ATOM 646 O O . ASP A 1 85 ? -30.826 15.001 19.584 1.00 97.50 85 ASP A O 1
ATOM 650 N N . GLN A 1 86 ? -32.731 16.113 19.172 1.00 97.50 86 GLN A N 1
ATOM 651 C CA . GLN A 1 86 ? -33.533 14.902 18.993 1.00 97.50 86 GLN A CA 1
ATOM 652 C C . GLN A 1 86 ? -33.025 14.042 17.826 1.00 97.50 86 GLN A C 1
ATOM 654 O O . GLN A 1 86 ? -32.944 12.826 17.946 1.00 97.50 86 GLN A O 1
ATOM 659 N N . ALA A 1 87 ? -32.656 14.659 16.702 1.00 97.75 87 ALA A N 1
ATOM 660 C CA . ALA A 1 87 ? -32.144 13.924 15.552 1.00 97.75 87 ALA A CA 1
ATOM 661 C C . ALA A 1 87 ? -30.789 13.268 15.861 1.00 97.75 87 ALA A C 1
ATOM 663 O O . ALA A 1 87 ? -30.578 12.111 15.507 1.00 97.75 87 ALA A O 1
ATOM 664 N N . TYR A 1 88 ? -29.890 13.968 16.557 1.00 98.19 88 TYR A N 1
ATOM 665 C CA . TYR A 1 88 ? -28.605 13.394 16.957 1.00 98.19 88 TYR A CA 1
ATOM 666 C C . TYR A 1 88 ? -28.759 12.252 17.959 1.00 98.19 88 TYR A C 1
ATOM 668 O O . TYR A 1 88 ? -28.126 11.214 17.778 1.00 98.19 88 TYR A O 1
ATOM 676 N N . ILE A 1 89 ? -29.601 12.397 18.988 1.00 97.75 89 ILE A N 1
ATOM 677 C CA . ILE A 1 89 ? -29.771 11.326 19.978 1.00 97.75 89 ILE A CA 1
ATOM 678 C C . ILE A 1 89 ? -30.496 10.108 19.385 1.00 97.75 89 ILE A C 1
ATOM 680 O O . ILE A 1 89 ? -30.174 8.972 19.732 1.00 97.75 89 ILE A O 1
ATOM 684 N N . ASP A 1 90 ? -31.393 10.319 18.416 1.00 98.12 90 ASP A N 1
ATOM 685 C CA . ASP A 1 90 ? -32.000 9.237 17.640 1.00 98.12 90 ASP A CA 1
ATOM 686 C C . ASP A 1 90 ? -30.937 8.511 16.782 1.00 98.12 90 ASP A C 1
ATOM 688 O O . ASP A 1 90 ? -30.891 7.279 16.779 1.00 98.12 90 ASP A O 1
ATOM 692 N N . ILE A 1 91 ? -30.020 9.235 16.116 1.00 98.38 91 ILE A N 1
ATOM 693 C CA . ILE A 1 91 ? -28.878 8.628 15.395 1.00 98.38 91 ILE A CA 1
ATOM 694 C C . ILE A 1 91 ? -28.006 7.802 16.349 1.00 98.38 91 ILE A C 1
ATOM 696 O O . ILE A 1 91 ? -27.611 6.689 16.002 1.00 98.38 91 ILE A O 1
ATOM 700 N N . VAL A 1 92 ? -27.720 8.302 17.556 1.00 98.06 92 VAL A N 1
ATOM 701 C CA . VAL A 1 92 ? -26.961 7.542 18.560 1.00 98.06 92 VAL A CA 1
ATOM 702 C C . VAL A 1 92 ? -27.676 6.235 18.894 1.00 98.06 92 VAL A C 1
ATOM 704 O O . VAL A 1 92 ? -27.047 5.183 18.833 1.00 98.06 92 VAL A O 1
ATOM 707 N N . ALA A 1 93 ? -28.986 6.259 19.155 1.00 97.62 93 ALA A N 1
ATOM 708 C CA . ALA A 1 93 ? -29.765 5.043 19.397 1.00 97.62 93 ALA A CA 1
ATOM 709 C C . ALA A 1 93 ? -29.666 4.035 18.234 1.00 97.62 93 ALA A C 1
ATOM 711 O O . ALA A 1 93 ? -29.501 2.834 18.465 1.00 97.62 93 ALA A O 1
ATOM 712 N N . TYR A 1 94 ? -29.704 4.515 16.987 1.00 98.00 94 TYR A N 1
ATOM 713 C CA . TYR A 1 94 ? -29.517 3.676 15.801 1.00 98.00 94 TYR A CA 1
ATOM 714 C C . TYR A 1 94 ? -28.124 3.021 15.758 1.00 98.00 94 TYR A C 1
ATOM 716 O O . TYR A 1 94 ? -28.013 1.810 15.550 1.00 98.00 94 TYR A O 1
ATOM 724 N N . LEU A 1 95 ? -27.065 3.786 16.045 1.00 97.06 95 LEU A N 1
ATOM 725 C CA . LEU A 1 95 ? -25.690 3.277 16.107 1.00 97.06 95 LEU A CA 1
ATOM 726 C C . LEU A 1 95 ? -25.478 2.287 17.261 1.00 97.06 95 LEU A C 1
ATOM 728 O O . LEU A 1 95 ? -24.789 1.283 17.079 1.00 97.06 95 LEU A O 1
ATOM 732 N N . LEU A 1 96 ? -26.085 2.514 18.428 1.00 95.88 96 LEU A N 1
ATOM 733 C CA . LEU A 1 96 ? -26.041 1.568 19.549 1.00 95.88 96 LEU A CA 1
ATOM 734 C C . LEU A 1 96 ? -26.643 0.213 19.150 1.00 95.88 96 LEU A C 1
ATOM 736 O O . LEU A 1 96 ? -26.041 -0.831 19.416 1.00 95.88 96 LEU A O 1
ATOM 740 N N . GLY A 1 97 ? -27.784 0.227 18.453 1.00 94.00 97 GLY A N 1
ATOM 741 C CA . GLY A 1 97 ? -28.414 -0.978 17.909 1.00 94.00 97 GLY A CA 1
ATOM 742 C C . GLY A 1 97 ? -27.519 -1.716 16.909 1.00 94.00 97 GLY A C 1
ATOM 743 O O . GLY A 1 97 ? -27.341 -2.932 17.018 1.00 94.00 97 GLY A O 1
ATOM 744 N N . ALA A 1 98 ? -26.887 -0.983 15.986 1.00 92.69 98 ALA A N 1
ATOM 745 C CA . ALA A 1 98 ? -25.935 -1.544 15.022 1.00 92.69 98 ALA A CA 1
ATOM 746 C C . ALA A 1 98 ? -24.695 -2.174 15.690 1.00 92.69 98 ALA A C 1
ATOM 748 O O . ALA A 1 98 ? -24.088 -3.093 15.139 1.00 92.69 98 ALA A O 1
ATOM 749 N N . ASN A 1 99 ? -24.350 -1.724 16.901 1.00 92.38 99 ASN A N 1
ATOM 750 C CA . ASN A 1 99 ? -23.199 -2.186 17.679 1.00 92.38 99 ASN A CA 1
ATOM 751 C C . ASN A 1 99 ? -23.555 -3.161 18.814 1.00 92.38 99 ASN A C 1
ATOM 753 O O . ASN A 1 99 ? -22.725 -3.457 19.671 1.00 92.38 99 ASN A O 1
ATOM 757 N N . GLY A 1 100 ? -24.765 -3.725 18.794 1.00 87.62 100 GLY A N 1
ATOM 758 C CA . GLY A 1 100 ? -25.135 -4.855 19.647 1.00 87.62 100 GLY A CA 1
ATOM 759 C C . GLY A 1 100 ? -25.761 -4.492 20.993 1.00 87.62 100 GLY A C 1
ATOM 760 O O . GLY A 1 100 ? -26.067 -5.406 21.766 1.00 87.62 100 GLY A O 1
ATOM 761 N N . VAL A 1 101 ? -26.018 -3.209 21.262 1.00 91.12 101 VAL A N 1
ATOM 762 C CA . VAL A 1 101 ? -26.884 -2.806 22.377 1.00 91.12 101 VAL A CA 1
ATOM 763 C C . VAL A 1 101 ? -28.322 -3.183 22.025 1.00 91.12 101 VAL A C 1
ATOM 765 O O . VAL A 1 101 ? -28.814 -2.894 20.937 1.00 91.12 101 VAL A O 1
ATOM 768 N N . SER A 1 102 ? -29.012 -3.861 22.939 1.00 87.94 102 SER A N 1
ATOM 769 C CA . SER A 1 102 ? -30.417 -4.232 22.738 1.00 87.94 102 SER A CA 1
ATOM 770 C C . SER A 1 102 ? -31.339 -3.092 23.166 1.00 87.94 102 SER A C 1
ATOM 772 O O . SER A 1 102 ? -31.072 -2.435 24.172 1.00 87.94 102 SER A O 1
ATOM 774 N N . ALA A 1 103 ? -32.438 -2.886 22.436 1.00 89.38 103 ALA A N 1
ATOM 775 C CA . ALA A 1 103 ? -33.456 -1.918 22.829 1.00 89.38 103 ALA A CA 1
ATOM 776 C C . ALA A 1 103 ? -34.011 -2.288 24.215 1.00 89.38 103 ALA A C 1
ATOM 778 O O . ALA A 1 103 ? -34.515 -3.394 24.416 1.00 89.38 103 ALA A O 1
ATOM 779 N N . SER A 1 104 ? -33.902 -1.368 25.172 1.00 87.19 104 SER A N 1
ATOM 780 C CA . SER A 1 104 ? -34.361 -1.563 26.551 1.00 87.19 104 SER A CA 1
ATOM 781 C C . SER A 1 104 ? -35.831 -1.185 26.735 1.00 87.19 104 SER A C 1
ATOM 783 O O . SER A 1 104 ? -36.432 -1.533 27.749 1.00 87.19 104 SER A O 1
ATOM 785 N N . GLY A 1 105 ? -36.404 -0.447 25.777 1.00 85.25 105 GLY A N 1
ATOM 786 C CA . GLY A 1 105 ? -37.726 0.168 25.912 1.00 85.25 105 GLY A CA 1
ATOM 787 C C . GLY A 1 105 ? -37.718 1.469 26.722 1.00 85.25 105 GLY A C 1
ATOM 788 O O . GLY A 1 105 ? -38.767 2.090 26.866 1.00 85.25 105 GLY A O 1
ATOM 789 N N . VAL A 1 106 ? -36.549 1.911 27.196 1.00 87.38 106 VAL A N 1
ATOM 790 C CA . VAL A 1 106 ? -36.343 3.241 27.786 1.00 87.38 106 VAL A CA 1
ATOM 791 C C . VAL A 1 106 ? -35.752 4.157 26.726 1.00 87.38 106 VAL A C 1
ATOM 793 O O . VAL A 1 106 ? -34.859 3.745 25.997 1.00 87.38 106 VAL A O 1
ATOM 796 N N . GLU A 1 107 ? -36.277 5.373 26.605 1.00 89.69 107 GLU A N 1
ATOM 797 C CA . GLU A 1 107 ? -35.803 6.341 25.615 1.00 89.69 107 GLU A CA 1
ATOM 798 C C . GLU A 1 107 ? -34.462 6.942 26.038 1.00 89.69 107 GLU A C 1
ATOM 800 O O . GLU A 1 107 ? -34.303 7.400 27.173 1.00 89.69 107 GLU A O 1
ATOM 805 N N . LEU A 1 108 ? -33.497 6.907 25.118 1.00 94.12 108 LEU A N 1
ATOM 806 C CA . LEU A 1 108 ? -32.146 7.398 25.335 1.00 94.12 108 LEU A CA 1
ATOM 807 C C . LEU A 1 108 ? -32.175 8.919 25.441 1.00 94.12 108 LEU A C 1
ATOM 809 O O . LEU A 1 108 ? -32.685 9.590 24.540 1.00 94.12 108 LEU A O 1
ATOM 813 N N . SER A 1 109 ? -31.606 9.451 26.519 1.00 92.69 109 SER A N 1
ATOM 814 C CA . SER A 1 109 ? -31.444 10.888 26.726 1.00 92.69 109 SER A CA 1
ATOM 815 C C . SER A 1 109 ? -30.029 11.344 26.369 1.00 92.69 109 SER A C 1
ATOM 817 O O . SER A 1 109 ? -29.086 10.552 26.344 1.00 92.69 109 SER A O 1
ATOM 819 N N . THR A 1 110 ? -29.865 12.649 26.152 1.00 91.06 110 THR A N 1
ATOM 820 C CA . THR A 1 110 ? -28.556 13.296 25.950 1.00 91.06 110 THR A CA 1
ATOM 821 C C . THR A 1 110 ? -27.681 13.304 27.206 1.00 91.06 110 THR A C 1
ATOM 823 O O . THR A 1 110 ? -26.535 13.719 27.138 1.00 91.06 110 THR A O 1
ATOM 826 N N . GLU A 1 111 ? -28.207 12.838 28.341 1.00 89.69 111 GLU A N 1
ATOM 827 C CA . GLU A 1 111 ? -27.526 12.772 29.639 1.00 89.69 111 GLU A CA 1
ATOM 828 C C . GLU A 1 111 ? -27.178 11.321 30.024 1.00 89.69 111 GLU A C 1
ATOM 830 O O . GLU A 1 111 ? -26.862 11.039 31.178 1.00 89.69 111 GLU A O 1
ATOM 835 N N . ALA A 1 112 ? -27.299 10.369 29.091 1.00 90.06 112 ALA A N 1
ATOM 836 C CA . ALA A 1 112 ? -27.021 8.961 29.349 1.00 90.06 112 ALA A CA 1
ATOM 837 C C . ALA A 1 112 ? -25.529 8.746 29.649 1.00 90.06 112 ALA A C 1
ATOM 839 O O . ALA A 1 112 ? -24.685 8.984 28.786 1.00 90.06 112 ALA A O 1
ATOM 840 N N . THR A 1 113 ? -25.213 8.260 30.854 1.00 91.31 113 THR A N 1
ATOM 841 C CA . THR A 1 113 ? -23.830 8.169 31.373 1.00 91.31 113 THR A CA 1
ATOM 842 C C . THR A 1 113 ? -23.281 6.745 31.431 1.00 91.31 113 THR A C 1
ATOM 844 O O . THR A 1 113 ? -22.073 6.556 31.553 1.00 91.31 113 THR A O 1
ATOM 847 N N . THR A 1 114 ? -24.134 5.725 31.328 1.00 91.69 114 THR A N 1
ATOM 848 C CA . THR A 1 114 ? -23.706 4.323 31.284 1.00 91.69 114 THR A CA 1
ATOM 849 C C . THR A 1 114 ? -22.896 4.069 30.017 1.00 91.69 114 THR A C 1
ATOM 851 O O . THR A 1 114 ? -23.386 4.316 28.915 1.00 91.69 114 THR A O 1
ATOM 854 N N . SER A 1 115 ? -21.689 3.525 30.169 1.00 93.62 115 SER A N 1
ATOM 855 C CA . SER A 1 115 ? -20.805 3.204 29.050 1.00 93.62 115 SER A CA 1
ATOM 856 C C . SER A 1 115 ? -21.418 2.180 28.089 1.00 93.62 115 SER A C 1
ATOM 858 O O . SER A 1 115 ? -22.201 1.303 28.478 1.00 93.62 115 SER A O 1
ATOM 860 N N . ILE A 1 116 ? -21.066 2.286 26.809 1.00 92.88 116 ILE A N 1
ATOM 861 C CA . ILE A 1 116 ? -21.635 1.464 25.737 1.00 92.88 116 ILE A CA 1
ATOM 862 C C . ILE A 1 116 ? -21.335 -0.030 25.950 1.00 92.88 116 ILE A C 1
ATOM 864 O O . ILE A 1 116 ? -22.215 -0.865 25.737 1.00 92.88 116 ILE A O 1
ATOM 868 N N . ASP A 1 117 ? -20.149 -0.392 26.435 1.00 91.75 117 ASP A N 1
ATOM 869 C CA . ASP A 1 117 ? -19.781 -1.771 26.776 1.00 91.75 117 ASP A CA 1
ATOM 870 C C . ASP A 1 117 ? -20.669 -2.369 27.879 1.00 91.75 117 ASP A C 1
ATOM 872 O O . ASP A 1 117 ? -21.118 -3.514 27.769 1.00 91.75 117 ASP A O 1
ATOM 876 N N . THR A 1 118 ? -21.013 -1.576 28.893 1.00 91.06 118 THR A N 1
ATOM 877 C CA . THR A 1 118 ? -21.930 -1.956 29.967 1.00 91.06 118 THR A CA 1
ATOM 878 C C . THR A 1 118 ? -23.332 -2.184 29.406 1.00 91.06 118 THR A C 1
ATOM 880 O O . THR A 1 118 ? -24.000 -3.154 29.778 1.00 91.06 118 THR A O 1
ATOM 883 N N . LEU A 1 119 ? -23.780 -1.342 28.469 1.00 90.06 119 LEU A N 1
ATOM 884 C CA . LEU A 1 119 ? -25.064 -1.518 27.783 1.00 90.06 119 LEU A CA 1
ATOM 885 C C . LEU A 1 119 ? -25.104 -2.794 26.925 1.00 90.06 119 LEU A C 1
ATOM 887 O O . LEU A 1 119 ? -26.132 -3.473 26.898 1.00 90.06 119 LEU A O 1
ATOM 891 N N . ILE A 1 120 ? -23.994 -3.166 26.281 1.00 88.25 120 ILE A N 1
ATOM 892 C CA . ILE A 1 120 ? -23.856 -4.437 25.549 1.00 88.25 120 ILE A CA 1
ATOM 893 C C . ILE A 1 120 ? -23.880 -5.625 26.525 1.00 88.25 120 ILE A C 1
ATOM 895 O O . ILE A 1 120 ? -24.591 -6.611 26.304 1.00 88.25 120 ILE A O 1
ATOM 899 N N . ALA A 1 121 ? -23.143 -5.530 27.635 1.00 82.88 121 ALA A N 1
ATOM 900 C CA . ALA A 1 121 ? -23.015 -6.591 28.632 1.00 82.88 121 ALA A CA 1
ATOM 901 C C . ALA A 1 121 ? -24.323 -6.890 29.387 1.00 82.88 121 ALA A C 1
ATOM 903 O O . ALA A 1 121 ? -24.525 -8.026 29.824 1.00 82.88 121 ALA A O 1
ATOM 904 N N . ARG A 1 122 ? -25.264 -5.934 29.472 1.00 78.69 122 ARG A N 1
ATOM 905 C CA . ARG A 1 122 ? -26.615 -6.147 30.041 1.00 78.69 122 ARG A CA 1
ATOM 906 C C . ARG A 1 122 ? -27.404 -7.272 29.351 1.00 78.69 122 ARG A C 1
ATOM 908 O O . ARG A 1 122 ? -28.355 -7.788 29.933 1.00 78.69 122 ARG A O 1
ATOM 915 N N . ARG A 1 123 ? -26.985 -7.714 28.158 1.00 58.28 123 ARG A N 1
ATOM 916 C CA . ARG A 1 123 ? -27.520 -8.897 27.464 1.00 58.28 123 ARG A CA 1
ATOM 917 C C . ARG A 1 123 ? -27.196 -10.225 28.164 1.00 58.28 123 ARG A C 1
ATOM 919 O O . ARG A 1 123 ? -27.914 -11.200 27.967 1.00 58.28 123 ARG A O 1
ATOM 926 N N . VAL A 1 124 ? -26.129 -10.296 28.959 1.00 46.19 124 VAL A N 1
ATOM 927 C CA . VAL A 1 124 ? -25.617 -11.572 29.496 1.00 46.19 124 VAL A CA 1
ATOM 928 C C . VAL A 1 124 ? -26.415 -12.063 30.713 1.00 46.19 124 VAL A C 1
ATOM 930 O O . VAL A 1 124 ? -26.409 -13.255 31.010 1.00 46.19 124 VAL A O 1
ATOM 933 N N . THR A 1 125 ? -27.167 -11.193 31.389 1.00 39.66 125 THR A N 1
ATOM 934 C CA . THR A 1 125 ? -27.870 -11.540 32.638 1.00 39.66 125 THR A CA 1
ATOM 935 C C . THR A 1 125 ? -29.300 -12.059 32.456 1.00 39.66 125 THR A C 1
ATOM 937 O O . THR A 1 125 ? -29.919 -12.460 33.440 1.00 39.66 125 THR A O 1
ATOM 940 N N . VAL A 1 126 ? -29.835 -12.103 31.230 1.00 40.44 126 VAL A N 1
ATOM 941 C CA . VAL A 1 126 ? -31.197 -12.594 30.963 1.00 40.44 126 VAL A CA 1
ATOM 942 C C . VAL A 1 126 ? -31.157 -13.643 29.846 1.00 40.44 126 VAL A C 1
ATOM 944 O O . VAL A 1 126 ? -31.019 -13.314 28.674 1.00 40.44 126 VAL A O 1
ATOM 947 N N . ASN A 1 127 ? -31.318 -14.912 30.236 1.00 32.38 127 ASN A N 1
ATOM 948 C CA . ASN A 1 127 ? -31.475 -16.117 29.403 1.00 32.38 127 ASN A CA 1
ATOM 949 C C . ASN A 1 127 ? -30.205 -16.742 28.795 1.00 32.38 127 ASN A C 1
ATOM 951 O O . ASN A 1 127 ? -29.968 -16.708 27.588 1.00 32.38 127 ASN A O 1
ATOM 955 N N . THR A 1 128 ? -29.467 -17.485 29.622 1.00 35.81 128 THR A N 1
ATOM 956 C CA . THR A 1 128 ? -28.630 -18.606 29.175 1.00 35.81 128 THR A CA 1
ATOM 957 C C . THR A 1 128 ? -29.480 -19.859 28.950 1.00 35.81 128 THR A C 1
ATOM 959 O O . THR A 1 128 ? -29.676 -20.653 29.861 1.00 35.81 128 THR A O 1
ATOM 962 N N . THR A 1 129 ? -29.924 -20.086 27.711 1.00 34.34 129 THR A N 1
ATOM 963 C CA . THR A 1 129 ? -30.076 -21.456 27.185 1.00 34.34 129 THR A CA 1
ATOM 964 C C . THR A 1 129 ? -30.014 -21.461 25.656 1.00 34.34 129 THR A C 1
ATOM 966 O O . THR A 1 129 ? -30.856 -20.871 24.989 1.00 34.34 129 THR A O 1
ATOM 969 N N . THR A 1 130 ? -28.991 -22.154 25.143 1.00 40.69 130 THR A N 1
ATOM 970 C CA . THR A 1 130 ? -28.923 -22.838 23.836 1.00 40.69 130 THR A CA 1
ATOM 971 C C . THR A 1 130 ? -29.170 -22.024 22.562 1.00 40.69 130 THR A C 1
ATOM 973 O O . THR A 1 130 ? -30.251 -22.116 21.998 1.00 40.69 130 THR A O 1
ATOM 976 N N . VAL A 1 131 ? -28.127 -21.374 22.025 1.00 35.00 131 VAL A N 1
ATOM 977 C CA . VAL A 1 131 ? -27.904 -21.284 20.562 1.00 35.00 131 VAL A CA 1
ATOM 978 C C . VAL A 1 131 ? -26.395 -21.144 20.291 1.00 35.00 131 VAL A C 1
ATOM 980 O O . VAL A 1 131 ? -25.891 -20.041 20.093 1.00 35.00 131 VAL A O 1
ATOM 983 N N . SER A 1 132 ? -25.636 -22.242 20.337 1.00 37.34 132 SER A N 1
ATOM 984 C CA . SER A 1 132 ? -24.189 -22.224 20.047 1.00 37.34 132 SER A CA 1
ATOM 985 C C . SER A 1 132 ? -23.783 -22.920 18.749 1.00 37.34 132 SER A C 1
ATOM 987 O O . SER A 1 132 ? -22.591 -22.996 18.484 1.00 37.34 132 SER A O 1
ATOM 989 N N . GLU A 1 133 ? -24.710 -23.386 17.908 1.00 34.91 133 GLU A N 1
ATOM 990 C CA . GLU A 1 133 ? -24.311 -24.189 16.734 1.00 34.91 133 GLU A CA 1
ATOM 991 C C . GLU A 1 133 ? -24.796 -23.666 15.372 1.00 34.91 133 GLU A C 1
ATOM 993 O O . GLU A 1 133 ? -24.208 -24.021 14.356 1.00 34.91 133 GLU A O 1
ATOM 998 N N . GLU A 1 134 ? -25.746 -22.726 15.304 1.00 31.27 134 GLU A N 1
ATOM 999 C CA . GLU A 1 134 ? -26.317 -22.310 14.003 1.00 31.27 134 GLU A CA 1
ATOM 1000 C C . GLU A 1 134 ? -25.774 -20.991 13.426 1.00 31.27 134 GLU A C 1
ATOM 1002 O O . GLU A 1 134 ? -26.015 -20.666 12.267 1.00 31.27 134 GLU A O 1
ATOM 1007 N N . ARG A 1 135 ? -24.968 -20.227 14.179 1.00 36.38 135 ARG A N 1
ATOM 1008 C CA . ARG A 1 135 ? -24.386 -18.953 13.696 1.00 36.38 135 ARG A CA 1
ATOM 1009 C C . ARG A 1 135 ? -23.020 -19.100 13.010 1.00 36.38 135 ARG A C 1
ATOM 1011 O O . ARG A 1 135 ? -22.412 -18.102 12.629 1.00 36.38 135 ARG A O 1
ATOM 1018 N N . ALA A 1 136 ? -22.542 -20.332 12.838 1.00 30.97 136 ALA A N 1
ATOM 1019 C CA . ALA A 1 136 ? -21.242 -20.632 12.240 1.00 30.97 136 ALA A CA 1
ATOM 1020 C C . ALA A 1 136 ? -21.237 -20.617 10.696 1.00 30.97 136 ALA A C 1
ATOM 1022 O O . ALA A 1 136 ? -20.161 -20.662 10.108 1.00 30.97 136 ALA A O 1
ATOM 1023 N N . GLN A 1 137 ? -22.397 -20.522 10.033 1.00 32.06 137 GLN A N 1
ATOM 1024 C CA . GLN A 1 137 ? -22.506 -20.735 8.578 1.00 32.06 137 GLN A CA 1
ATOM 1025 C C . GLN A 1 137 ? -22.729 -19.472 7.725 1.00 32.06 137 GLN A C 1
ATOM 1027 O O . GLN A 1 137 ? -22.872 -19.581 6.514 1.00 32.06 137 GLN A O 1
ATOM 1032 N N . LEU A 1 138 ? -22.714 -18.270 8.314 1.00 32.06 138 LEU A N 1
ATOM 1033 C CA . LEU A 1 138 ? -22.883 -17.002 7.574 1.00 32.06 138 LEU A CA 1
ATOM 1034 C C . LEU A 1 138 ? -21.766 -15.978 7.823 1.00 32.06 138 LEU A C 1
ATOM 1036 O O . LEU A 1 138 ? -21.915 -14.799 7.514 1.00 32.06 138 LEU A O 1
ATOM 1040 N N . ARG A 1 139 ? -20.624 -16.411 8.366 1.00 33.31 139 ARG A N 1
ATOM 1041 C CA . ARG A 1 139 ? -19.409 -15.592 8.315 1.00 33.31 139 ARG A CA 1
ATOM 1042 C C . ARG A 1 139 ? -18.811 -15.745 6.912 1.00 33.31 139 ARG A C 1
ATOM 1044 O O . ARG A 1 139 ? -18.590 -16.888 6.509 1.00 33.31 139 ARG A O 1
ATOM 1051 N N . PRO A 1 140 ? -18.516 -14.647 6.191 1.00 29.89 140 PRO A N 1
ATOM 1052 C CA . PRO A 1 140 ? -17.543 -14.708 5.105 1.00 29.89 140 PRO A CA 1
ATOM 1053 C C . PRO A 1 140 ? -16.286 -15.405 5.641 1.00 29.89 140 PRO A C 1
ATOM 1055 O O . PRO A 1 140 ? -16.005 -15.260 6.843 1.00 29.89 140 PRO A O 1
ATOM 1058 N N . PRO A 1 141 ? -15.535 -16.159 4.821 1.00 25.64 141 PRO A N 1
ATOM 1059 C CA . PRO A 1 141 ? -14.251 -16.669 5.265 1.00 25.64 141 PRO A CA 1
ATOM 1060 C C . PRO A 1 141 ? -13.473 -15.477 5.824 1.00 25.64 141 PRO A C 1
ATOM 1062 O O . PRO A 1 141 ? -13.296 -14.463 5.152 1.00 25.64 141 PRO A O 1
ATOM 1065 N N . GLN A 1 142 ? -13.071 -15.548 7.093 1.00 36.62 142 GLN A N 1
ATOM 1066 C CA . GLN A 1 142 ? -11.973 -14.703 7.526 1.00 36.62 142 GLN A CA 1
ATOM 1067 C C . GLN A 1 142 ? -10.803 -15.155 6.667 1.00 36.62 142 GLN A C 1
ATOM 1069 O O . GLN A 1 142 ? -10.318 -16.273 6.858 1.00 36.62 142 GLN A O 1
ATOM 1074 N N . GLY A 1 143 ? -10.429 -14.327 5.687 1.00 36.16 143 GLY A N 1
ATOM 1075 C CA . GLY A 1 143 ? -9.209 -14.511 4.919 1.00 36.16 143 GLY A CA 1
ATOM 1076 C C . GLY A 1 143 ? -8.095 -14.873 5.892 1.00 36.16 143 GLY A C 1
ATOM 1077 O O . GLY A 1 143 ? -7.929 -14.236 6.938 1.00 36.16 143 GLY A O 1
ATOM 1078 N N . GLN A 1 144 ? -7.426 -15.985 5.615 1.00 36.72 144 GLN A N 1
ATOM 1079 C CA . GLN A 1 144 ? -6.387 -16.544 6.463 1.00 36.72 144 GLN A CA 1
ATOM 1080 C C . GLN A 1 144 ? -5.185 -15.589 6.504 1.00 36.72 144 GLN A C 1
ATOM 1082 O O . GLN A 1 144 ? -4.247 -15.783 5.754 1.00 36.72 144 GLN A O 1
ATOM 1087 N N . SER A 1 145 ? -5.190 -14.550 7.345 1.00 44.34 145 SER A N 1
ATOM 1088 C CA . SER A 1 145 ? -3.966 -13.776 7.627 1.00 44.34 145 SER A CA 1
ATOM 1089 C C . SER A 1 145 ? -4.051 -12.892 8.883 1.00 44.34 145 SER A C 1
ATOM 1091 O O . SER A 1 145 ? -3.624 -11.744 8.889 1.00 44.34 145 SER A O 1
ATOM 1093 N N . GLN A 1 146 ? -4.625 -13.385 9.987 1.00 46.19 146 GLN A N 1
ATOM 1094 C CA . GLN A 1 146 ? -4.484 -12.680 11.280 1.00 46.19 146 GLN A CA 1
ATOM 1095 C C . GLN A 1 146 ? -3.646 -13.427 12.320 1.00 46.19 146 GLN A C 1
ATOM 1097 O O . GLN A 1 146 ? -3.201 -12.809 13.274 1.00 46.19 146 GLN A O 1
ATOM 1102 N N . ASN A 1 147 ? -3.381 -14.725 12.133 1.00 43.53 147 ASN A N 1
ATOM 1103 C CA . ASN A 1 147 ? -2.671 -15.546 13.126 1.00 43.53 147 ASN A CA 1
ATOM 1104 C C . ASN A 1 147 ? -1.655 -16.528 12.519 1.00 43.53 147 ASN A C 1
ATOM 1106 O O . ASN A 1 147 ? -1.157 -17.409 13.220 1.00 43.53 147 ASN A O 1
ATOM 1110 N N . ALA A 1 148 ? -1.371 -16.437 11.219 1.00 42.44 148 ALA A N 1
ATOM 1111 C CA . ALA A 1 148 ? -0.364 -17.288 10.605 1.00 42.44 148 ALA A CA 1
ATOM 1112 C C . ALA A 1 148 ? 1.037 -16.719 10.951 1.00 42.44 148 ALA A C 1
ATOM 1114 O O . ALA A 1 148 ? 1.213 -15.500 10.931 1.00 42.44 148 ALA A O 1
ATOM 1115 N N . PRO A 1 149 ? 2.034 -17.547 11.323 1.00 53.88 149 PRO A N 1
ATOM 1116 C CA . PRO A 1 149 ? 3.337 -17.050 11.776 1.00 53.88 149 PRO A CA 1
ATOM 1117 C C . PRO A 1 149 ? 4.033 -16.262 10.663 1.00 53.88 149 PRO A C 1
ATOM 1119 O O . PRO A 1 149 ? 4.242 -16.813 9.589 1.00 53.88 149 PRO A O 1
ATOM 1122 N N . ALA A 1 150 ? 4.349 -14.988 10.891 1.00 80.81 150 ALA A N 1
ATOM 1123 C CA . ALA A 1 150 ? 5.037 -14.145 9.911 1.00 80.81 150 ALA A CA 1
ATOM 1124 C C . ALA A 1 150 ? 6.313 -14.825 9.367 1.00 80.81 150 ALA A C 1
ATOM 1126 O O . ALA A 1 150 ? 7.033 -15.483 10.120 1.00 80.81 150 ALA A O 1
ATOM 1127 N N . GLY A 1 151 ? 6.578 -14.677 8.070 1.00 89.88 151 GLY A N 1
ATOM 1128 C CA . GLY A 1 151 ? 7.743 -15.225 7.383 1.00 89.88 151 GLY A CA 1
ATOM 1129 C C . GLY A 1 151 ? 7.503 -15.521 5.900 1.00 89.88 151 GLY A C 1
ATOM 1130 O O . GLY A 1 151 ? 6.436 -15.250 5.346 1.00 89.88 151 GLY A O 1
ATOM 1131 N N . LEU A 1 152 ? 8.513 -16.125 5.269 1.00 91.06 152 LEU A N 1
ATOM 1132 C CA . LEU A 1 152 ? 8.454 -16.616 3.892 1.00 91.06 152 LEU A CA 1
ATOM 1133 C C . LEU A 1 152 ? 7.516 -17.835 3.805 1.00 91.06 152 LEU A C 1
ATOM 1135 O O . LEU A 1 152 ? 7.749 -18.851 4.463 1.00 91.06 152 LEU A O 1
ATOM 1139 N N . ARG A 1 153 ? 6.446 -17.732 3.012 1.00 89.94 153 ARG A N 1
ATOM 1140 C CA . ARG A 1 153 ? 5.399 -18.760 2.848 1.00 89.94 153 ARG A CA 1
ATOM 1141 C C . ARG A 1 153 ? 5.605 -19.632 1.635 1.00 89.94 153 ARG A C 1
ATOM 1143 O O . ARG A 1 153 ? 5.439 -20.848 1.708 1.00 89.94 153 ARG A O 1
ATOM 1150 N N . VAL A 1 154 ? 5.964 -18.989 0.536 1.00 86.31 154 VAL A N 1
ATOM 1151 C CA . VAL A 1 154 ? 6.286 -19.634 -0.725 1.00 86.31 154 VAL A CA 1
ATOM 1152 C C . VAL A 1 154 ? 7.714 -19.257 -1.042 1.00 86.31 154 VAL A C 1
ATOM 1154 O O . VAL A 1 154 ? 8.048 -18.073 -1.085 1.00 86.31 154 VAL A O 1
ATOM 1157 N N . SER A 1 155 ? 8.555 -20.269 -1.220 1.00 88.75 155 SER A N 1
ATOM 1158 C CA . SER A 1 155 ? 9.941 -20.089 -1.613 1.00 88.75 155 SER A CA 1
ATOM 1159 C C . SER A 1 155 ? 10.115 -20.412 -3.091 1.00 88.75 155 SER A C 1
ATOM 1161 O O . SER A 1 155 ? 9.660 -21.436 -3.601 1.00 88.75 155 SER A O 1
ATOM 1163 N N . GLY A 1 156 ? 10.833 -19.527 -3.757 1.00 86.12 156 GLY A N 1
ATOM 1164 C CA . GLY A 1 156 ? 11.264 -19.645 -5.135 1.00 86.12 156 GLY A CA 1
ATOM 1165 C C . GLY A 1 156 ? 12.332 -18.594 -5.381 1.00 86.12 156 GLY A C 1
ATOM 1166 O O . GLY A 1 156 ? 12.683 -17.823 -4.486 1.00 86.12 156 GLY A O 1
ATOM 1167 N N . THR A 1 157 ? 12.904 -18.586 -6.577 1.00 94.25 157 THR A N 1
ATOM 1168 C CA . THR A 1 157 ? 13.999 -17.669 -6.888 1.00 94.25 157 THR A CA 1
ATOM 1169 C C . THR A 1 157 ? 13.805 -17.069 -8.264 1.00 94.25 157 THR A C 1
ATOM 1171 O O . THR A 1 157 ? 13.720 -17.789 -9.262 1.00 94.25 157 THR A O 1
ATOM 1174 N N . VAL A 1 158 ? 13.787 -15.741 -8.322 1.00 92.94 158 VAL A N 1
ATOM 1175 C CA . VAL A 1 158 ? 13.923 -14.996 -9.571 1.00 92.94 158 VAL A CA 1
ATOM 1176 C C . VAL A 1 158 ? 15.309 -15.282 -10.139 1.00 92.94 158 VAL A C 1
ATOM 1178 O O . VAL A 1 158 ? 16.336 -14.947 -9.550 1.00 92.94 158 VAL A O 1
ATOM 1181 N N . SER A 1 159 ? 15.347 -15.920 -11.302 1.00 90.06 159 SER A N 1
ATOM 1182 C CA . SER A 1 159 ? 16.607 -16.226 -11.975 1.00 90.06 159 SER A CA 1
ATOM 1183 C C . SER A 1 159 ? 17.207 -14.966 -12.602 1.00 90.06 159 SER A C 1
ATOM 1185 O O . SER A 1 159 ? 16.495 -14.198 -13.240 1.00 90.06 159 SER A O 1
ATOM 1187 N N . ASN A 1 160 ? 18.529 -14.793 -12.485 1.00 91.69 160 ASN A N 1
ATOM 1188 C CA . ASN A 1 160 ? 19.283 -13.682 -13.087 1.00 91.69 160 ASN A CA 1
ATOM 1189 C C . ASN A 1 160 ? 18.789 -12.282 -12.676 1.00 91.69 160 ASN A C 1
ATOM 1191 O O . ASN A 1 160 ? 18.766 -11.365 -13.500 1.00 91.69 160 ASN A O 1
ATOM 1195 N N . PHE A 1 161 ? 18.400 -12.111 -11.410 1.00 95.81 161 PHE A N 1
ATOM 1196 C CA . PHE A 1 161 ? 18.040 -10.797 -10.887 1.00 95.81 161 PHE A CA 1
ATOM 1197 C C . PHE A 1 161 ? 19.176 -9.785 -11.125 1.00 95.81 161 PHE A C 1
ATOM 1199 O O . PHE A 1 161 ? 20.348 -10.073 -10.873 1.00 95.81 161 PHE A O 1
ATOM 1206 N N . THR A 1 162 ? 18.824 -8.603 -11.631 1.00 97.50 162 THR A N 1
ATOM 1207 C CA . THR A 1 162 ? 19.770 -7.510 -11.882 1.00 97.50 162 THR A CA 1
ATOM 1208 C C . THR A 1 162 ? 19.534 -6.406 -10.854 1.00 97.50 162 THR A C 1
ATOM 1210 O O . THR A 1 162 ? 18.406 -5.938 -10.749 1.00 97.50 162 THR A O 1
ATOM 1213 N N . PRO A 1 163 ? 20.559 -5.958 -10.110 1.00 98.06 163 PRO A N 1
ATOM 1214 C CA . PRO A 1 163 ? 20.387 -4.884 -9.139 1.00 98.06 163 PRO A CA 1
ATOM 1215 C C . PRO A 1 163 ? 19.890 -3.574 -9.756 1.00 98.06 163 PRO A C 1
ATOM 1217 O O . PRO A 1 163 ? 20.433 -3.099 -10.757 1.00 98.06 163 PRO A O 1
ATOM 1220 N N . VAL A 1 164 ? 18.888 -2.960 -9.124 1.00 98.38 164 VAL A N 1
ATOM 1221 C CA . VAL A 1 164 ? 18.333 -1.673 -9.557 1.00 98.38 164 VAL A CA 1
ATOM 1222 C C . VAL A 1 164 ? 19.222 -0.531 -9.081 1.00 98.38 164 VAL A C 1
ATOM 1224 O O . VAL A 1 164 ? 19.330 -0.254 -7.891 1.00 98.38 164 VAL A O 1
ATOM 1227 N N . THR A 1 165 ? 19.850 0.170 -10.019 1.00 97.88 165 THR A N 1
ATOM 1228 C CA . THR A 1 165 ? 20.750 1.283 -9.694 1.00 97.88 165 THR A CA 1
ATOM 1229 C C . THR A 1 165 ? 20.017 2.616 -9.564 1.00 97.88 165 THR A C 1
ATOM 1231 O O . THR A 1 165 ? 18.934 2.828 -10.109 1.00 97.88 165 THR A O 1
ATOM 1234 N N . ASP A 1 166 ? 20.676 3.579 -8.925 1.00 97.31 166 ASP A N 1
ATOM 1235 C CA . ASP A 1 166 ? 20.265 4.986 -8.897 1.00 97.31 166 ASP A CA 1
ATOM 1236 C C . ASP A 1 166 ? 19.990 5.565 -10.299 1.00 97.31 166 ASP A C 1
ATOM 1238 O O . ASP A 1 166 ? 19.084 6.379 -10.484 1.00 97.31 166 ASP A O 1
ATOM 1242 N N . GLU A 1 167 ? 20.785 5.157 -11.291 1.00 97.75 167 GLU A N 1
ATOM 1243 C CA . GLU A 1 167 ? 20.631 5.613 -12.671 1.00 97.75 167 GLU A CA 1
ATOM 1244 C C . GLU A 1 167 ? 19.378 5.022 -13.318 1.00 97.75 167 GLU A C 1
ATOM 1246 O O . GLU A 1 167 ? 18.619 5.754 -13.951 1.00 97.75 167 GLU A O 1
ATOM 1251 N N . MET A 1 168 ? 19.101 3.737 -13.076 1.00 98.06 168 MET A N 1
ATOM 1252 C CA . MET A 1 168 ? 17.853 3.108 -13.513 1.00 98.06 168 MET A CA 1
ATOM 1253 C C . MET A 1 168 ? 16.638 3.789 -12.885 1.00 98.06 168 MET A C 1
ATOM 1255 O O . MET A 1 168 ? 15.653 4.011 -13.571 1.00 98.06 168 MET A O 1
ATOM 1259 N N . LEU A 1 169 ? 16.691 4.195 -11.613 1.00 97.94 169 LEU A N 1
ATOM 1260 C CA . LEU A 1 169 ? 15.577 4.932 -11.009 1.00 97.94 169 LEU A CA 1
ATOM 1261 C C . LEU A 1 169 ? 15.387 6.330 -11.629 1.00 97.94 169 LEU A C 1
ATOM 1263 O O . LEU A 1 169 ? 14.259 6.806 -11.745 1.00 97.94 169 LEU A O 1
ATOM 1267 N N . ARG A 1 170 ? 16.467 7.015 -12.030 1.00 97.06 170 ARG A N 1
ATOM 1268 C CA . ARG A 1 170 ? 16.378 8.338 -12.684 1.00 97.06 170 ARG A CA 1
ATOM 1269 C C . ARG A 1 170 ? 15.907 8.261 -14.132 1.00 97.06 170 ARG A C 1
ATOM 1271 O O . ARG A 1 170 ? 15.197 9.164 -14.569 1.00 97.06 170 ARG A O 1
ATOM 1278 N N . SER A 1 171 ? 16.302 7.214 -14.849 1.00 96.75 171 SER A N 1
ATOM 1279 C CA . SER A 1 171 ? 15.904 6.942 -16.229 1.00 96.75 171 SER A CA 1
ATOM 1280 C C . SER A 1 171 ? 15.468 5.480 -16.374 1.00 96.75 171 SER A C 1
ATOM 1282 O O . SER A 1 171 ? 16.240 4.672 -16.903 1.00 96.75 171 SER A O 1
ATOM 1284 N N . PRO A 1 172 ? 14.253 5.123 -15.911 1.00 96.56 172 PRO A N 1
ATOM 1285 C CA . PRO A 1 172 ? 13.774 3.746 -15.974 1.00 96.56 172 PRO A CA 1
ATOM 1286 C C . PRO A 1 172 ? 13.769 3.210 -17.408 1.00 96.56 172 PRO A C 1
ATOM 1288 O O . PRO A 1 172 ? 13.352 3.933 -18.323 1.00 96.56 172 PRO A O 1
ATOM 1291 N N . PRO A 1 173 ? 14.219 1.962 -17.632 1.00 96.44 173 PRO A N 1
ATOM 1292 C CA . PRO A 1 173 ? 14.000 1.284 -18.902 1.00 96.44 173 PRO A CA 1
ATOM 1293 C C . PRO A 1 173 ? 12.501 1.282 -19.259 1.00 96.44 173 PRO A C 1
ATOM 1295 O O . PRO A 1 173 ? 11.683 1.071 -18.366 1.00 96.44 173 PRO A O 1
ATOM 1298 N N . PRO A 1 174 ? 12.114 1.474 -20.534 1.00 96.12 174 PRO A N 1
ATOM 1299 C CA . PRO A 1 174 ? 10.702 1.492 -20.938 1.00 96.12 174 PRO A CA 1
ATOM 1300 C C . PRO A 1 174 ? 9.905 0.222 -20.609 1.00 96.12 174 PRO A C 1
ATOM 1302 O O . PRO A 1 174 ? 8.689 0.302 -20.442 1.00 96.12 174 PRO A O 1
ATOM 1305 N N . ASP A 1 175 ? 10.585 -0.925 -20.532 1.00 95.56 175 ASP A N 1
ATOM 1306 C CA . ASP A 1 175 ? 9.985 -2.230 -20.227 1.00 95.56 175 ASP A CA 1
ATOM 1307 C C . ASP A 1 175 ? 9.811 -2.474 -18.713 1.00 95.56 175 ASP A C 1
ATOM 1309 O O . ASP A 1 175 ? 9.200 -3.465 -18.313 1.00 95.56 175 ASP A O 1
ATOM 1313 N N . ASP A 1 176 ? 10.316 -1.565 -17.872 1.00 97.88 176 ASP A N 1
ATOM 1314 C CA . ASP A 1 176 ? 10.241 -1.642 -16.416 1.00 97.88 176 ASP A CA 1
ATOM 1315 C C . ASP A 1 176 ? 9.304 -0.570 -15.831 1.00 97.88 176 ASP A C 1
ATOM 1317 O O . ASP A 1 176 ? 9.098 0.513 -16.381 1.00 97.88 176 ASP A O 1
ATOM 1321 N N . TRP A 1 177 ? 8.781 -0.847 -14.636 1.00 98.31 177 TRP A N 1
ATOM 1322 C CA . TRP A 1 177 ? 8.013 0.089 -13.818 1.00 98.31 177 TRP A CA 1
ATOM 1323 C C . TRP A 1 177 ? 8.553 0.071 -12.383 1.00 98.31 177 TRP A C 1
ATOM 1325 O O . TRP A 1 177 ? 8.045 -0.628 -11.507 1.00 98.31 177 TRP A O 1
ATOM 1335 N N . LEU A 1 178 ? 9.637 0.815 -12.152 1.00 97.69 178 LEU A N 1
ATOM 1336 C CA . LEU A 1 178 ? 10.475 0.679 -10.949 1.00 97.69 178 LEU A CA 1
ATOM 1337 C C . LEU A 1 178 ? 9.997 1.476 -9.729 1.00 97.69 178 LEU A C 1
ATOM 1339 O O . LEU A 1 178 ? 10.561 1.349 -8.646 1.00 97.69 178 LEU A O 1
ATOM 1343 N N . MET A 1 179 ? 8.984 2.326 -9.879 1.00 96.12 179 MET A N 1
ATOM 1344 C CA . MET A 1 179 ? 8.470 3.139 -8.777 1.00 96.12 179 MET A CA 1
ATOM 1345 C C . MET A 1 179 ? 7.014 3.529 -8.988 1.00 96.12 179 MET A C 1
ATOM 1347 O O . MET A 1 179 ? 6.499 3.524 -10.111 1.00 96.12 179 MET A O 1
ATOM 1351 N N . ILE A 1 180 ? 6.352 3.935 -7.904 1.00 94.88 180 ILE A N 1
ATOM 1352 C CA . ILE A 1 180 ? 5.004 4.493 -7.972 1.00 94.88 180 ILE A CA 1
ATOM 1353 C C . ILE A 1 180 ? 4.941 5.622 -9.004 1.00 94.88 180 ILE A C 1
ATOM 1355 O O . ILE A 1 180 ? 5.795 6.505 -9.041 1.00 94.88 180 ILE A O 1
ATOM 1359 N N . ARG A 1 181 ? 3.921 5.580 -9.869 1.00 95.38 181 ARG A N 1
ATOM 1360 C CA . ARG A 1 181 ? 3.724 6.536 -10.977 1.00 95.38 181 ARG A CA 1
ATOM 1361 C C . ARG A 1 181 ? 4.861 6.582 -12.018 1.00 95.38 181 ARG A C 1
ATOM 1363 O O . ARG A 1 181 ? 4.921 7.533 -12.798 1.00 95.38 181 ARG A O 1
ATOM 1370 N N . GLY A 1 182 ? 5.709 5.557 -12.074 1.00 95.19 182 GLY A N 1
ATOM 1371 C CA . GLY A 1 182 ? 6.627 5.260 -13.178 1.00 95.19 182 GLY A CA 1
ATOM 1372 C C . GLY A 1 182 ? 7.944 6.039 -13.179 1.00 95.19 182 GLY A C 1
ATOM 1373 O O . GLY A 1 182 ? 8.955 5.498 -13.607 1.00 95.19 182 GLY A O 1
ATOM 1374 N N . ASN A 1 183 ? 7.974 7.281 -12.687 1.00 96.06 183 ASN A N 1
ATOM 1375 C CA . ASN A 1 183 ? 9.192 8.094 -12.607 1.00 96.06 183 ASN A CA 1
ATOM 1376 C C . ASN A 1 183 ? 9.144 9.108 -11.452 1.00 96.06 183 ASN A C 1
ATOM 1378 O O . ASN A 1 183 ? 8.089 9.357 -10.864 1.00 96.06 183 ASN A O 1
ATOM 1382 N N . TYR A 1 184 ? 10.277 9.756 -11.163 1.00 96.75 184 TYR A N 1
ATOM 1383 C CA . TYR A 1 184 ? 10.368 10.762 -10.097 1.00 96.75 184 TYR A CA 1
ATOM 1384 C C . TYR A 1 184 ? 9.477 11.991 -10.321 1.00 96.75 184 TYR A C 1
ATOM 1386 O O . TYR A 1 184 ? 9.107 12.664 -9.361 1.00 96.75 184 TYR A O 1
ATOM 1394 N N . GLN A 1 185 ? 9.099 12.292 -11.565 1.00 96.25 185 GLN A N 1
ATOM 1395 C CA . GLN A 1 185 ? 8.143 13.355 -11.877 1.00 96.25 185 GLN A CA 1
ATOM 1396 C C . GLN A 1 185 ? 6.678 12.914 -11.701 1.00 96.25 185 GLN A C 1
ATOM 1398 O O . GLN A 1 185 ? 5.772 13.736 -11.838 1.00 96.25 185 GLN A O 1
ATOM 1403 N N . SER A 1 186 ? 6.437 11.644 -11.355 1.00 95.69 186 SER A N 1
ATOM 1404 C CA . SER A 1 186 ? 5.130 11.078 -11.019 1.00 95.69 186 SER A CA 1
ATOM 1405 C C . SER A 1 186 ? 4.090 11.128 -12.148 1.00 95.69 186 SER A C 1
ATOM 1407 O O . SER A 1 186 ? 2.889 11.287 -11.898 1.00 95.69 186 SER A O 1
ATOM 1409 N N . TRP A 1 187 ? 4.527 10.965 -13.399 1.00 95.81 187 TRP A N 1
ATOM 1410 C CA . TRP A 1 187 ? 3.670 11.138 -14.581 1.00 95.81 187 TRP A CA 1
ATOM 1411 C C . TRP A 1 187 ? 2.619 10.050 -14.787 1.00 95.81 187 TRP A C 1
ATOM 1413 O O . TRP A 1 187 ? 1.577 10.336 -15.367 1.00 95.81 187 TRP A O 1
ATOM 1423 N N . SER A 1 188 ? 2.854 8.826 -14.305 1.00 96.38 188 SER A N 1
ATOM 1424 C CA . SER A 1 188 ? 2.005 7.660 -14.614 1.00 96.38 188 SER A CA 1
ATOM 1425 C C . SER A 1 188 ? 1.871 7.422 -16.127 1.00 96.38 188 SER A C 1
ATOM 1427 O O . SER A 1 188 ? 0.783 7.161 -16.631 1.00 96.38 188 SER A O 1
ATOM 1429 N N . TYR A 1 189 ? 2.985 7.549 -16.852 1.00 97.31 189 TYR A N 1
ATOM 1430 C CA . TYR A 1 189 ? 3.051 7.437 -18.309 1.00 97.31 189 TYR A CA 1
ATOM 1431 C C . TYR A 1 189 ? 4.032 6.332 -18.714 1.00 97.31 189 TYR A C 1
ATOM 1433 O O . TYR A 1 189 ? 5.174 6.343 -18.260 1.00 97.31 189 TYR A O 1
ATOM 1441 N N . SER A 1 190 ? 3.594 5.423 -19.590 1.00 97.12 190 SER A N 1
ATOM 1442 C CA . SER A 1 190 ? 4.463 4.475 -20.297 1.00 97.12 190 SER A CA 1
ATOM 1443 C C . SER A 1 190 ? 4.695 4.964 -21.724 1.00 97.12 190 SER A C 1
ATOM 1445 O O . SER A 1 190 ? 3.765 5.438 -22.375 1.00 97.12 190 SER A O 1
ATOM 1447 N N . SER A 1 191 ? 5.930 4.845 -22.212 1.00 95.94 191 SER A N 1
ATOM 1448 C CA . SER A 1 191 ? 6.273 5.141 -23.606 1.00 95.94 191 SER A CA 1
ATOM 1449 C C . SER A 1 191 ? 5.997 3.981 -24.567 1.00 95.94 191 SER A C 1
ATOM 1451 O O . SER A 1 191 ? 6.221 4.151 -25.762 1.00 95.94 191 SER A O 1
ATOM 1453 N N . LEU A 1 192 ? 5.572 2.815 -24.069 1.00 97.69 192 LEU A N 1
ATOM 1454 C CA . LEU A 1 192 ? 5.218 1.668 -24.906 1.00 97.69 192 LEU A CA 1
ATOM 1455 C C . LEU A 1 192 ? 3.944 1.969 -25.707 1.00 97.69 192 LEU A C 1
ATOM 1457 O O . LEU A 1 192 ? 2.983 2.521 -25.174 1.00 97.69 192 LEU A O 1
ATOM 1461 N N . ASP A 1 193 ? 3.928 1.582 -26.981 1.00 97.75 193 ASP A N 1
ATOM 1462 C CA . ASP A 1 193 ? 2.867 1.922 -27.940 1.00 97.75 193 ASP A CA 1
ATOM 1463 C C . ASP A 1 193 ? 2.326 0.710 -28.723 1.00 97.75 193 ASP A C 1
ATOM 1465 O O . ASP A 1 193 ? 1.519 0.860 -29.649 1.00 97.75 193 ASP A O 1
ATOM 1469 N N . SER A 1 194 ? 2.725 -0.505 -28.324 1.00 97.56 194 SER A N 1
ATOM 1470 C CA . SER A 1 194 ? 2.222 -1.758 -28.901 1.00 97.56 194 SER A CA 1
ATOM 1471 C C . SER A 1 194 ? 0.702 -1.881 -28.764 1.00 97.56 194 SER A C 1
ATOM 1473 O O . SER A 1 194 ? 0.047 -2.384 -29.678 1.00 97.56 194 SER A O 1
ATOM 1475 N N . ILE A 1 195 ? 0.143 -1.368 -27.663 1.00 98.19 195 ILE A N 1
ATOM 1476 C CA . ILE A 1 195 ? -1.289 -1.122 -27.477 1.00 98.19 195 ILE A CA 1
ATOM 1477 C C . ILE A 1 195 ? -1.553 0.358 -27.747 1.00 98.19 195 ILE A C 1
ATOM 1479 O O . ILE A 1 195 ? -0.965 1.240 -27.120 1.00 98.19 195 ILE A O 1
ATOM 1483 N N . ASN A 1 196 ? -2.465 0.642 -28.666 1.00 98.50 196 ASN A N 1
ATOM 1484 C CA . ASN A 1 196 ? -2.791 1.989 -29.104 1.00 98.50 196 ASN A CA 1
ATOM 1485 C C . ASN A 1 196 ? -4.270 2.096 -29.511 1.00 98.50 196 ASN A C 1
ATOM 1487 O O . ASN A 1 196 ? -5.060 1.167 -29.359 1.00 98.50 196 ASN A O 1
ATOM 1491 N N . ARG A 1 197 ? -4.670 3.274 -30.001 1.00 98.44 197 ARG A N 1
ATOM 1492 C CA . ARG A 1 197 ? -6.076 3.589 -30.312 1.00 98.44 197 ARG A CA 1
ATOM 1493 C C . ARG A 1 197 ? -6.679 2.707 -31.404 1.00 98.44 197 ARG A C 1
ATOM 1495 O O . ARG A 1 197 ? -7.900 2.626 -31.468 1.00 98.44 197 ARG A O 1
ATOM 1502 N N . ASP A 1 198 ? -5.841 2.087 -32.229 1.00 98.62 198 ASP A N 1
ATOM 1503 C CA . ASP A 1 198 ? -6.281 1.293 -33.370 1.00 98.62 198 ASP A CA 1
ATOM 1504 C C . ASP A 1 198 ? -6.475 -0.188 -33.009 1.00 98.62 198 ASP A C 1
ATOM 1506 O O . ASP A 1 198 ? -7.138 -0.898 -33.761 1.00 98.62 198 ASP A O 1
ATOM 1510 N N . ASN A 1 199 ? -5.915 -0.665 -31.886 1.00 98.62 199 ASN A N 1
ATOM 1511 C CA . ASN A 1 199 ? -5.954 -2.081 -31.489 1.00 98.62 199 ASN A CA 1
ATOM 1512 C C . ASN A 1 199 ? -6.393 -2.351 -30.035 1.00 98.62 199 ASN A C 1
ATOM 1514 O O . ASN A 1 199 ? -6.522 -3.509 -29.649 1.00 98.62 199 ASN A O 1
ATOM 1518 N N . VAL A 1 200 ? -6.656 -1.326 -29.214 1.00 98.50 200 VAL A N 1
ATOM 1519 C CA . VAL A 1 200 ? -7.053 -1.504 -27.799 1.00 98.50 200 VAL A CA 1
ATOM 1520 C C . VAL A 1 200 ? -8.331 -2.334 -27.627 1.00 98.50 200 VAL A C 1
ATOM 1522 O O . VAL A 1 200 ? -8.509 -2.997 -26.609 1.00 98.50 200 VAL A O 1
ATOM 1525 N N . GLN A 1 201 ? -9.218 -2.325 -28.622 1.00 98.38 201 GLN A N 1
ATOM 1526 C CA . GLN A 1 201 ? -10.437 -3.134 -28.633 1.00 98.38 201 GLN A CA 1
ATOM 1527 C C . GLN A 1 201 ? -10.175 -4.644 -28.737 1.00 98.38 201 GLN A C 1
ATOM 1529 O O . GLN A 1 201 ? -11.069 -5.423 -28.419 1.00 98.38 201 GLN A O 1
ATOM 1534 N N . ASP A 1 202 ? -8.977 -5.040 -29.170 1.00 98.25 202 ASP A N 1
ATOM 1535 C CA . ASP A 1 202 ? -8.572 -6.437 -29.342 1.00 98.25 202 ASP A CA 1
ATOM 1536 C C . ASP A 1 202 ? -7.868 -6.985 -28.083 1.00 98.25 202 ASP A C 1
ATOM 1538 O O . ASP A 1 202 ? -7.300 -8.075 -28.108 1.00 98.25 202 ASP A O 1
ATOM 1542 N N . LEU A 1 203 ? -7.866 -6.228 -26.976 1.00 98.12 203 LEU A N 1
ATOM 1543 C CA . LEU A 1 203 ? -7.287 -6.669 -25.709 1.00 98.12 203 LEU A CA 1
ATOM 1544 C C . LEU A 1 203 ? -8.034 -7.872 -25.132 1.00 98.12 203 LEU A C 1
ATOM 1546 O O . LEU A 1 203 ? -9.251 -7.850 -24.945 1.00 98.12 203 LEU A O 1
ATOM 1550 N N . GLU A 1 204 ? -7.262 -8.879 -24.735 1.00 97.25 204 GLU A N 1
ATOM 1551 C CA . GLU A 1 204 ? -7.749 -10.074 -24.057 1.00 97.25 204 GLU A CA 1
ATOM 1552 C C . GLU A 1 204 ? -7.093 -10.224 -22.681 1.00 97.25 204 GLU A C 1
ATOM 1554 O O . GLU A 1 204 ? -5.986 -9.740 -22.426 1.00 97.25 204 GLU A O 1
ATOM 1559 N N . LEU A 1 205 ? -7.786 -10.916 -21.775 1.00 96.25 205 LEU A N 1
ATOM 1560 C CA . LEU A 1 205 ? -7.224 -11.290 -20.482 1.00 96.25 205 LEU A CA 1
ATOM 1561 C C . LEU A 1 205 ? -6.101 -12.313 -20.696 1.00 96.25 205 LEU A C 1
ATOM 1563 O O . LEU A 1 205 ? -6.374 -13.451 -21.070 1.00 96.25 205 LEU A O 1
ATOM 1567 N N . ALA A 1 206 ? -4.857 -11.926 -20.409 1.00 94.81 206 ALA A N 1
ATOM 1568 C CA . ALA A 1 206 ? -3.718 -12.841 -20.475 1.00 94.81 206 ALA A CA 1
ATOM 1569 C C . ALA A 1 206 ? -3.707 -13.831 -19.297 1.00 94.81 206 ALA A C 1
ATOM 1571 O O . ALA A 1 206 ? -3.575 -15.036 -19.498 1.00 94.81 206 ALA A O 1
ATOM 1572 N N . TRP A 1 207 ? -3.868 -13.326 -18.071 1.00 96.38 207 TRP A N 1
ATOM 1573 C CA . TRP A 1 207 ? -3.948 -14.117 -16.841 1.00 96.38 207 TRP A CA 1
ATOM 1574 C C . TRP A 1 207 ? -4.578 -13.294 -15.708 1.00 96.38 207 TRP A C 1
ATOM 1576 O O . TRP A 1 207 ? -4.719 -12.075 -15.808 1.00 96.38 207 TRP A O 1
ATOM 1586 N N . ILE A 1 208 ? -4.973 -13.972 -14.629 1.00 93.88 208 ILE A N 1
ATOM 1587 C CA . ILE A 1 208 ? -5.506 -13.365 -13.404 1.00 93.88 208 ILE A CA 1
ATOM 1588 C C . ILE A 1 208 ? -4.810 -13.969 -12.184 1.00 93.88 208 ILE A C 1
ATOM 1590 O O . ILE A 1 208 ? -4.577 -15.174 -12.137 1.00 93.88 208 ILE A O 1
ATOM 1594 N N . TRP A 1 209 ? -4.514 -13.131 -11.191 1.00 89.81 209 TRP A N 1
ATOM 1595 C CA . TRP A 1 209 ? -4.008 -13.547 -9.886 1.00 89.81 209 TRP A CA 1
ATOM 1596 C C . TRP A 1 209 ? -4.954 -13.066 -8.786 1.00 89.81 209 TRP A C 1
ATOM 1598 O O . TRP A 1 209 ? -5.346 -11.897 -8.759 1.00 89.81 209 TRP A O 1
ATOM 1608 N N . SER A 1 210 ? -5.351 -13.972 -7.894 1.00 88.44 210 SER A N 1
ATOM 1609 C CA . SER A 1 210 ? -6.241 -13.652 -6.780 1.00 88.44 210 SER A CA 1
ATOM 1610 C C . SER A 1 210 ? -5.462 -12.986 -5.651 1.00 88.44 210 SER A C 1
ATOM 1612 O O . SER A 1 210 ? -4.515 -13.553 -5.116 1.00 88.44 210 SER A O 1
ATOM 1614 N N . MET A 1 211 ? -5.890 -11.783 -5.275 1.00 87.12 211 MET A N 1
ATOM 1615 C CA . MET A 1 211 ? -5.311 -11.045 -4.156 1.00 87.12 211 MET A CA 1
ATOM 1616 C C . MET A 1 211 ? -5.860 -11.519 -2.809 1.00 87.12 211 MET A C 1
ATOM 1618 O O . MET A 1 211 ? -6.961 -12.069 -2.737 1.00 87.12 211 MET A O 1
ATOM 1622 N N . ALA A 1 212 ? -5.112 -11.247 -1.737 1.00 84.44 212 ALA A N 1
ATOM 1623 C CA . ALA A 1 212 ? -5.530 -11.603 -0.385 1.00 84.44 212 ALA A CA 1
ATOM 1624 C C . ALA A 1 212 ? -6.869 -10.942 -0.006 1.00 84.44 212 ALA A C 1
ATOM 1626 O O . ALA A 1 212 ? -7.085 -9.739 -0.208 1.00 84.44 212 ALA A O 1
ATOM 1627 N N . GLU A 1 213 ? -7.763 -11.752 0.562 1.00 77.38 213 GLU A N 1
ATOM 1628 C CA . GLU A 1 213 ? -9.040 -11.318 1.126 1.00 77.38 213 GLU A CA 1
ATOM 1629 C C . GLU A 1 213 ? -8.848 -10.649 2.499 1.00 77.38 213 GLU A C 1
ATOM 1631 O O . GLU A 1 213 ? -7.803 -10.771 3.133 1.00 77.38 213 GLU A O 1
ATOM 1636 N N . GLY A 1 214 ? -9.893 -9.987 3.002 1.00 73.25 214 GLY A N 1
ATOM 1637 C CA . GLY A 1 214 ? -9.921 -9.444 4.368 1.00 73.25 214 GLY A CA 1
ATOM 1638 C C . GLY A 1 214 ? -9.862 -7.919 4.459 1.00 73.25 214 GLY A C 1
ATOM 1639 O O . GLY A 1 214 ? -10.112 -7.374 5.532 1.00 73.25 214 GLY A O 1
ATOM 1640 N N . GLY A 1 215 ? -9.640 -7.218 3.344 1.00 77.69 215 GLY A N 1
ATOM 1641 C CA . GLY A 1 215 ? -9.765 -5.765 3.295 1.00 77.69 215 GLY A CA 1
ATOM 1642 C C . GLY A 1 215 ? -9.500 -5.161 1.923 1.00 77.69 215 GLY A C 1
ATOM 1643 O O . GLY A 1 215 ? -9.697 -5.794 0.887 1.00 77.69 215 GLY A O 1
ATOM 1644 N N . TRP A 1 216 ? -9.114 -3.889 1.918 1.00 80.06 216 TRP A N 1
ATOM 1645 C CA . TRP A 1 216 ? -8.936 -3.109 0.700 1.00 80.06 216 TRP A CA 1
ATOM 1646 C C . TRP A 1 216 ? -7.544 -3.301 0.099 1.00 80.06 216 TRP A C 1
ATOM 1648 O O . TRP A 1 216 ? -6.532 -3.045 0.751 1.00 80.06 216 TRP A O 1
ATOM 1658 N N . ASN A 1 217 ? -7.510 -3.652 -1.183 1.00 86.19 217 ASN A N 1
ATOM 1659 C CA . ASN A 1 217 ? -6.293 -3.703 -1.980 1.00 86.19 217 ASN A CA 1
ATOM 1660 C C . ASN A 1 217 ? -6.184 -2.417 -2.812 1.00 86.19 217 ASN A C 1
ATOM 1662 O O . ASN A 1 217 ? -7.081 -2.103 -3.594 1.00 86.19 217 ASN A O 1
ATOM 1666 N N . ALA A 1 218 ? -5.099 -1.661 -2.629 1.00 90.94 218 ALA A N 1
ATOM 1667 C CA . ALA A 1 218 ? -4.797 -0.461 -3.412 1.00 90.94 218 ALA A CA 1
ATOM 1668 C C . ALA A 1 218 ? -3.351 -0.437 -3.962 1.00 90.94 218 ALA A C 1
ATOM 1670 O O . ALA A 1 218 ? -2.741 0.638 -3.968 1.00 90.94 218 ALA A O 1
ATOM 1671 N N . PRO A 1 219 ? -2.773 -1.584 -4.379 1.00 93.56 219 PRO A N 1
ATOM 1672 C CA . PRO A 1 219 ? -1.364 -1.656 -4.737 1.00 93.56 219 PRO A CA 1
ATOM 1673 C C . PRO A 1 219 ? -1.050 -0.915 -6.041 1.00 93.56 219 PRO A C 1
ATOM 1675 O O . PRO A 1 219 ? -1.855 -0.853 -6.968 1.00 93.56 219 PRO A O 1
ATOM 1678 N N . SER A 1 220 ? 0.177 -0.421 -6.126 1.00 94.88 220 SER A N 1
ATOM 1679 C CA . SER A 1 220 ? 0.877 -0.022 -7.342 1.00 94.88 220 SER A CA 1
ATOM 1680 C C . SER A 1 220 ? 2.012 -1.026 -7.543 1.00 94.88 220 SER A C 1
ATOM 1682 O O . SER A 1 220 ? 3.024 -0.918 -6.849 1.00 94.88 220 SER A O 1
ATOM 1684 N N . PRO A 1 221 ? 1.836 -2.048 -8.399 1.00 95.88 221 PRO A N 1
ATOM 1685 C CA . PRO A 1 221 ? 2.854 -3.072 -8.589 1.00 95.88 221 PRO A CA 1
ATOM 1686 C C . PRO A 1 221 ? 4.145 -2.478 -9.160 1.00 95.88 221 PRO A C 1
ATOM 1688 O O . PRO A 1 221 ? 4.099 -1.537 -9.957 1.00 95.88 221 PRO A O 1
ATOM 1691 N N . LEU A 1 222 ? 5.283 -3.054 -8.779 1.00 98.00 222 LEU A N 1
ATOM 1692 C CA . LEU A 1 222 ? 6.558 -2.793 -9.446 1.00 98.00 222 LEU A CA 1
ATOM 1693 C C . LEU A 1 222 ? 6.797 -3.864 -10.504 1.00 98.00 222 LEU A C 1
ATOM 1695 O O . LEU A 1 222 ? 6.458 -5.025 -10.283 1.00 98.00 222 LEU A O 1
ATOM 1699 N N . VAL A 1 223 ? 7.411 -3.487 -11.620 1.00 98.38 223 VAL A N 1
ATOM 1700 C CA . VAL A 1 223 ? 7.841 -4.422 -12.665 1.00 98.38 223 VAL A CA 1
ATOM 1701 C C . VAL A 1 223 ? 9.327 -4.221 -12.905 1.00 98.38 223 VAL A C 1
ATOM 1703 O O . VAL A 1 223 ? 9.747 -3.105 -13.205 1.00 98.38 223 VAL A O 1
ATOM 1706 N N . HIS A 1 224 ? 10.115 -5.285 -12.781 1.00 98.38 224 HIS A N 1
ATOM 1707 C CA . HIS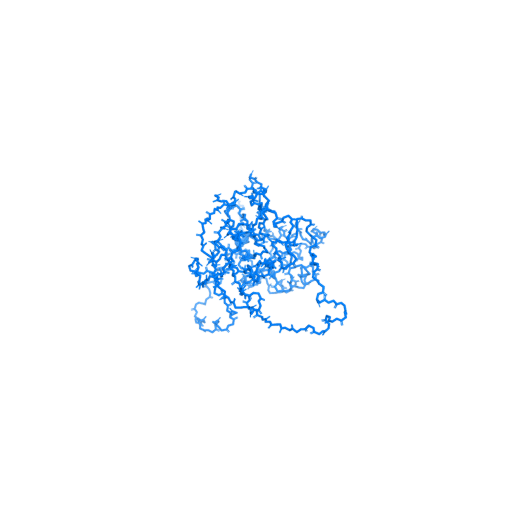 A 1 224 ? 11.530 -5.258 -13.137 1.00 98.38 224 HIS A CA 1
ATOM 1708 C C . HIS A 1 224 ? 11.937 -6.570 -13.804 1.00 98.38 224 HIS A C 1
ATOM 1710 O O . HIS A 1 224 ? 11.752 -7.637 -13.217 1.00 98.38 224 HIS A O 1
ATOM 1716 N N . ASN A 1 225 ? 12.486 -6.498 -15.021 1.00 97.00 225 ASN A N 1
ATOM 1717 C CA . ASN A 1 225 ? 12.996 -7.659 -15.761 1.00 97.00 225 ASN A CA 1
ATOM 1718 C C . ASN A 1 225 ? 11.988 -8.824 -15.853 1.00 97.00 225 ASN A C 1
ATOM 1720 O O . ASN A 1 225 ? 12.334 -9.994 -15.689 1.00 97.00 225 ASN A O 1
ATOM 1724 N N . GLY A 1 226 ?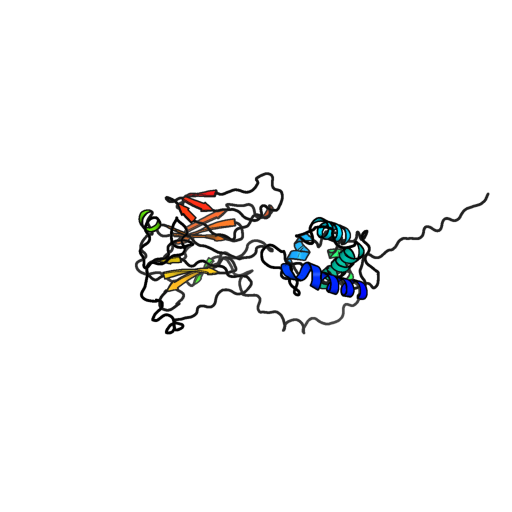 10.719 -8.499 -16.114 1.00 96.69 226 GLY A N 1
ATOM 1725 C CA . GLY A 1 226 ? 9.652 -9.491 -16.275 1.00 96.69 226 GLY A CA 1
ATOM 1726 C C . GLY A 1 226 ? 9.109 -10.078 -14.969 1.00 96.69 226 GLY A C 1
ATOM 1727 O O . GLY A 1 226 ? 8.352 -11.043 -15.025 1.00 96.69 226 GLY A O 1
ATOM 1728 N N . ILE A 1 227 ? 9.450 -9.502 -13.814 1.00 98.62 227 ILE A N 1
ATOM 1729 C CA . ILE A 1 227 ? 8.899 -9.879 -12.508 1.00 98.62 227 ILE A CA 1
ATOM 1730 C C . ILE A 1 227 ? 7.986 -8.772 -11.996 1.00 98.62 227 ILE A C 1
ATOM 1732 O O . ILE A 1 227 ? 8.386 -7.608 -11.970 1.00 98.62 227 ILE A O 1
ATOM 1736 N N . ILE A 1 228 ? 6.779 -9.139 -11.565 1.00 98.62 228 ILE A N 1
ATOM 1737 C CA . ILE A 1 228 ? 5.862 -8.255 -10.843 1.00 98.62 228 ILE A CA 1
ATOM 1738 C C . ILE A 1 228 ? 6.090 -8.432 -9.346 1.00 98.62 228 ILE A C 1
ATOM 1740 O O . ILE A 1 228 ? 5.919 -9.533 -8.831 1.00 98.62 228 ILE A O 1
ATOM 1744 N N . TYR A 1 229 ? 6.390 -7.344 -8.640 1.00 98.62 229 TYR A N 1
ATOM 1745 C CA . TYR A 1 229 ? 6.352 -7.297 -7.180 1.00 98.62 229 TYR A CA 1
ATOM 1746 C C . TYR A 1 229 ? 5.055 -6.637 -6.728 1.00 98.62 229 TYR A C 1
ATOM 1748 O O . TYR A 1 229 ? 4.747 -5.502 -7.107 1.00 98.62 229 TYR A O 1
ATOM 1756 N N . LEU A 1 230 ? 4.289 -7.358 -5.917 1.00 96.94 230 LEU A N 1
ATOM 1757 C CA . LEU A 1 230 ? 2.931 -7.001 -5.536 1.00 96.94 230 LEU A CA 1
ATOM 1758 C C . LEU A 1 230 ? 2.779 -7.024 -4.020 1.00 96.94 230 LEU A C 1
ATOM 1760 O O . LEU A 1 230 ? 3.202 -7.957 -3.345 1.00 96.94 230 LEU A O 1
ATOM 1764 N N . THR A 1 231 ? 2.122 -6.004 -3.486 1.00 95.06 231 THR A N 1
ATOM 1765 C CA . THR A 1 231 ? 1.688 -5.974 -2.090 1.00 95.06 231 THR A CA 1
ATOM 1766 C C . THR A 1 231 ? 0.199 -6.295 -2.001 1.00 95.06 231 THR A C 1
ATOM 1768 O O . THR A 1 231 ? -0.584 -5.871 -2.852 1.00 95.06 231 THR A O 1
ATOM 1771 N N . ASN A 1 232 ? -0.193 -7.047 -0.977 1.00 92.75 232 ASN A N 1
ATOM 1772 C CA . ASN A 1 232 ? -1.580 -7.407 -0.705 1.00 92.75 232 ASN A CA 1
ATOM 1773 C C . ASN A 1 232 ? -1.986 -6.971 0.708 1.00 92.75 232 ASN A C 1
ATOM 1775 O O . ASN A 1 232 ? -1.141 -6.680 1.563 1.00 92.75 232 ASN A O 1
ATOM 1779 N N . TYR A 1 233 ? -3.298 -6.972 0.949 1.00 90.06 233 TYR A N 1
ATOM 1780 C CA . TYR A 1 233 ? -3.863 -6.863 2.289 1.00 90.06 233 TYR A CA 1
ATOM 1781 C C . TYR A 1 233 ? -3.187 -7.837 3.271 1.00 90.06 233 TYR A C 1
ATOM 1783 O O . TYR A 1 233 ? -2.881 -8.974 2.917 1.00 90.06 233 TYR A O 1
ATOM 1791 N N . GLY A 1 234 ? -2.987 -7.399 4.516 1.00 88.38 234 GLY A N 1
ATOM 1792 C CA . GLY A 1 234 ? -2.425 -8.248 5.574 1.00 88.38 234 GLY A CA 1
ATOM 1793 C C . GLY A 1 234 ? -0.898 -8.220 5.659 1.00 88.38 234 GLY A C 1
ATOM 1794 O O . GLY A 1 234 ? -0.303 -9.106 6.266 1.00 88.38 234 GLY A O 1
ATOM 1795 N N . ASN A 1 235 ? -0.258 -7.195 5.083 1.00 93.00 235 ASN A N 1
ATOM 1796 C CA . ASN A 1 235 ? 1.200 -7.059 5.030 1.00 93.00 235 ASN A CA 1
ATOM 1797 C C . ASN A 1 235 ? 1.877 -8.233 4.308 1.00 93.00 235 ASN A C 1
ATOM 1799 O O . ASN A 1 235 ? 2.837 -8.816 4.816 1.00 93.00 235 ASN A O 1
ATOM 1803 N N . ILE A 1 236 ? 1.365 -8.571 3.125 1.00 94.25 236 ILE A N 1
ATOM 1804 C CA . ILE A 1 236 ? 1.899 -9.638 2.276 1.00 94.25 236 ILE A CA 1
ATOM 1805 C C . ILE A 1 236 ? 2.603 -9.013 1.072 1.00 94.25 236 ILE A C 1
ATOM 1807 O O . ILE A 1 236 ? 2.084 -8.073 0.458 1.00 94.25 236 ILE A O 1
ATOM 1811 N N . VAL A 1 237 ? 3.775 -9.540 0.730 1.00 97.75 237 VAL A N 1
ATOM 1812 C CA . VAL A 1 237 ? 4.554 -9.167 -0.454 1.00 97.75 237 VAL A CA 1
ATOM 1813 C C . VAL A 1 237 ? 4.790 -10.417 -1.293 1.00 97.75 237 VAL A C 1
ATOM 1815 O O . VAL A 1 237 ? 5.191 -11.449 -0.763 1.00 97.75 237 VAL A O 1
ATOM 1818 N N . GLN A 1 238 ? 4.536 -10.326 -2.592 1.00 98.31 238 GLN A N 1
ATOM 1819 C CA . GLN A 1 238 ? 4.659 -11.418 -3.553 1.00 98.31 238 GLN A CA 1
ATOM 1820 C C . GLN A 1 238 ? 5.546 -10.992 -4.723 1.00 98.31 238 GLN A C 1
ATOM 1822 O O . GLN A 1 238 ? 5.500 -9.831 -5.138 1.00 98.31 238 GLN A O 1
ATOM 1827 N N . ALA A 1 239 ? 6.280 -11.943 -5.296 1.00 98.31 239 ALA A N 1
ATOM 1828 C CA . ALA A 1 239 ? 6.850 -11.825 -6.633 1.00 98.31 239 ALA A CA 1
ATOM 1829 C C . ALA A 1 239 ? 6.193 -12.830 -7.577 1.00 98.31 239 ALA A C 1
ATOM 1831 O O . ALA A 1 239 ? 6.056 -14.005 -7.234 1.00 98.31 239 ALA A O 1
ATOM 1832 N N . LEU A 1 240 ? 5.814 -12.372 -8.766 1.00 97.88 240 LEU A N 1
ATOM 1833 C CA . LEU A 1 240 ? 5.164 -13.173 -9.796 1.00 97.88 240 LEU A CA 1
ATOM 1834 C C . LEU A 1 240 ? 5.896 -13.031 -11.129 1.00 97.88 240 LEU A C 1
ATOM 1836 O O . LEU A 1 240 ? 6.409 -11.958 -11.450 1.00 97.88 240 LEU A O 1
ATOM 1840 N N . ASP A 1 241 ? 5.894 -14.082 -11.941 1.00 95.19 241 ASP A N 1
ATOM 1841 C CA . ASP A 1 241 ? 6.300 -13.982 -13.344 1.00 95.19 241 ASP A CA 1
ATOM 1842 C C . ASP A 1 241 ? 5.268 -13.131 -14.107 1.00 95.19 241 ASP A C 1
ATOM 1844 O O . ASP A 1 241 ? 4.085 -13.465 -14.169 1.00 95.19 241 ASP A O 1
ATOM 1848 N N . ALA A 1 242 ? 5.699 -12.013 -14.698 1.00 95.38 242 ALA A N 1
ATOM 1849 C CA . ALA A 1 242 ? 4.796 -11.036 -15.314 1.00 95.38 242 ALA A CA 1
ATOM 1850 C C . ALA A 1 242 ? 4.064 -11.576 -16.553 1.00 95.38 242 ALA A C 1
ATOM 1852 O O . ALA A 1 242 ? 3.021 -11.049 -16.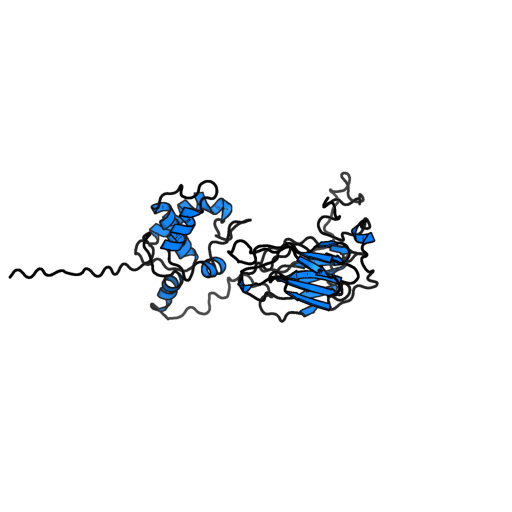949 1.00 95.38 242 ALA A O 1
ATOM 1853 N N . ARG A 1 243 ? 4.611 -12.613 -17.196 1.00 91.94 243 ARG A N 1
ATOM 1854 C CA . ARG A 1 243 ? 4.056 -13.192 -18.423 1.00 91.94 243 ARG A CA 1
ATOM 1855 C C . ARG A 1 243 ? 2.983 -14.233 -18.124 1.00 91.94 243 ARG A C 1
ATOM 1857 O O . ARG A 1 243 ? 2.033 -14.346 -18.893 1.00 91.94 243 ARG A O 1
ATOM 1864 N N . THR A 1 244 ? 3.158 -15.005 -17.059 1.00 91.38 244 THR A N 1
ATOM 1865 C CA . THR A 1 244 ? 2.315 -16.165 -16.729 1.00 91.38 244 THR A CA 1
ATOM 1866 C C . THR A 1 244 ? 1.402 -15.927 -15.531 1.00 91.38 244 THR A C 1
ATOM 1868 O O . THR A 1 244 ? 0.347 -16.549 -15.451 1.00 91.38 244 THR A O 1
ATOM 1871 N N . GLY A 1 245 ? 1.777 -15.019 -14.627 1.00 91.25 245 GLY A N 1
ATOM 1872 C CA . GLY A 1 245 ? 1.114 -14.832 -13.339 1.00 91.25 245 GLY A CA 1
ATOM 1873 C C . GLY A 1 245 ? 1.504 -15.881 -12.293 1.00 91.25 245 GLY A C 1
ATOM 1874 O O . GLY A 1 245 ? 0.882 -15.924 -11.234 1.00 91.25 245 GLY A O 1
ATOM 1875 N N . ASP A 1 246 ? 2.507 -16.723 -12.564 1.00 89.62 246 ASP A N 1
ATOM 1876 C CA . ASP A 1 246 ? 2.968 -17.742 -11.620 1.00 89.62 246 ASP A CA 1
ATOM 1877 C C . ASP A 1 246 ? 3.642 -17.085 -10.406 1.00 89.62 246 ASP A C 1
ATOM 1879 O O . ASP A 1 246 ? 4.551 -16.263 -10.550 1.00 89.62 246 ASP A O 1
ATOM 1883 N N . LEU A 1 247 ? 3.216 -17.468 -9.200 1.00 94.25 247 LEU A N 1
ATOM 1884 C CA . LEU A 1 247 ? 3.832 -17.026 -7.949 1.00 94.25 247 LEU A CA 1
ATOM 1885 C C . LEU A 1 247 ? 5.228 -17.639 -7.793 1.00 94.25 247 LEU A C 1
ATOM 1887 O O . LEU A 1 247 ? 5.385 -18.860 -7.802 1.00 94.25 247 LEU A O 1
ATOM 1891 N N . ILE A 1 248 ? 6.229 -16.783 -7.597 1.00 90.31 248 ILE A N 1
ATOM 1892 C CA . ILE A 1 248 ? 7.628 -17.171 -7.397 1.00 90.31 248 ILE A CA 1
ATOM 1893 C C . ILE A 1 248 ? 7.925 -17.270 -5.904 1.00 90.31 248 ILE A C 1
ATOM 1895 O O . ILE A 1 248 ? 8.371 -18.311 -5.431 1.00 90.31 248 ILE A O 1
ATOM 1899 N N . TRP A 1 249 ? 7.672 -16.196 -5.158 1.00 98.06 249 TRP A N 1
ATOM 1900 C CA . TRP A 1 249 ? 7.843 -16.172 -3.710 1.00 98.06 249 TRP A CA 1
ATOM 1901 C C . TRP A 1 249 ? 6.784 -15.298 -3.041 1.00 98.06 249 TRP A C 1
ATOM 1903 O O . TRP A 1 249 ? 6.231 -14.385 -3.656 1.00 98.06 249 TRP A O 1
ATOM 1913 N N . GLU A 1 250 ? 6.513 -15.576 -1.766 1.00 97.38 250 GLU A N 1
ATOM 1914 C CA . GLU A 1 250 ? 5.573 -14.822 -0.933 1.00 97.38 250 GLU A CA 1
ATOM 1915 C C . GLU A 1 250 ? 6.102 -14.689 0.493 1.00 97.38 250 GLU A C 1
ATOM 1917 O O . GLU A 1 250 ? 6.451 -15.688 1.125 1.00 97.38 250 GLU A O 1
ATOM 1922 N N . HIS A 1 251 ? 6.095 -13.466 1.018 1.00 97.31 251 HIS A N 1
ATOM 1923 C CA . HIS A 1 251 ? 6.438 -13.157 2.400 1.00 97.31 251 HIS A CA 1
ATOM 1924 C C . HIS A 1 251 ? 5.264 -12.480 3.105 1.00 97.31 251 HIS A C 1
ATOM 1926 O O . HIS A 1 251 ? 4.728 -11.483 2.619 1.00 97.31 251 HIS A O 1
ATOM 1932 N N . GLU A 1 252 ? 4.903 -12.974 4.285 1.00 94.31 252 GLU A N 1
ATOM 1933 C CA . GLU A 1 252 ? 3.852 -12.392 5.118 1.00 94.31 252 GLU A CA 1
ATOM 1934 C C . GLU A 1 252 ? 4.422 -11.833 6.419 1.00 94.31 252 GLU A C 1
ATOM 1936 O O . GLU A 1 252 ? 5.123 -12.534 7.142 1.00 94.31 252 GLU A O 1
ATOM 1941 N N . PHE A 1 253 ? 4.065 -10.605 6.786 1.00 91.06 253 PHE A N 1
ATOM 1942 C CA . PHE A 1 253 ? 4.508 -10.002 8.050 1.00 91.06 253 PHE A CA 1
ATOM 1943 C C . PHE A 1 253 ? 3.454 -10.034 9.158 1.00 91.06 253 PHE A C 1
ATOM 1945 O O . PHE A 1 253 ? 3.775 -9.713 10.309 1.00 91.06 253 PHE A O 1
ATOM 1952 N N . GLY A 1 254 ? 2.215 -10.399 8.814 1.00 86.44 254 GLY A N 1
ATOM 1953 C CA . GLY A 1 254 ? 1.058 -10.302 9.697 1.00 86.44 254 GLY A CA 1
ATOM 1954 C C . GLY A 1 254 ? 0.785 -8.867 10.157 1.00 86.44 254 GLY A C 1
ATOM 1955 O O . GLY A 1 254 ? 1.457 -7.913 9.755 1.00 86.44 254 GLY A O 1
ATOM 1956 N N . ILE A 1 255 ? -0.210 -8.710 11.025 1.00 80.62 255 ILE A N 1
ATOM 1957 C CA . ILE A 1 255 ? -0.564 -7.429 11.641 1.00 80.62 255 ILE A CA 1
ATOM 1958 C C . ILE A 1 255 ? -0.408 -7.581 13.156 1.00 80.62 255 ILE A C 1
ATOM 1960 O O . ILE A 1 255 ? -1.099 -8.393 13.766 1.00 80.62 255 ILE A O 1
ATOM 1964 N N . GLU A 1 256 ? 0.499 -6.813 13.763 1.00 72.69 256 GLU A N 1
ATOM 1965 C CA . GLU A 1 256 ? 0.841 -6.940 15.188 1.00 72.69 256 GLU A CA 1
ATOM 1966 C C . GLU A 1 256 ? -0.287 -6.486 16.130 1.00 72.69 256 GLU A C 1
ATOM 1968 O O . GLU A 1 256 ? -0.400 -6.982 17.250 1.00 72.69 256 GLU A O 1
ATOM 1973 N N . SER A 1 257 ? -1.143 -5.558 15.690 1.00 65.56 257 SER A N 1
ATOM 1974 C CA . SER A 1 257 ? -2.200 -4.979 16.523 1.00 65.56 257 SER A CA 1
ATOM 1975 C C . SER A 1 257 ? -3.545 -4.890 15.803 1.00 65.56 257 SER A C 1
ATOM 1977 O O . SER A 1 257 ? -3.634 -4.606 14.608 1.00 65.56 257 SER A O 1
ATOM 1979 N N . GLN A 1 258 ? -4.619 -5.114 16.555 1.00 59.38 258 GLN A N 1
ATOM 1980 C CA . GLN A 1 258 ? -5.993 -5.003 16.071 1.00 59.38 258 GLN A CA 1
ATOM 1981 C C . GLN A 1 258 ? -6.333 -3.534 15.749 1.00 59.38 258 GLN A C 1
ATOM 1983 O O . GLN A 1 258 ? -5.943 -2.625 16.477 1.00 59.38 258 GLN A O 1
ATOM 1988 N N . GLY A 1 259 ? -7.069 -3.290 14.658 1.00 63.81 259 GLY A N 1
ATOM 1989 C CA . GLY A 1 259 ? -7.459 -1.936 14.217 1.00 63.81 259 GLY A CA 1
ATOM 1990 C C . GLY A 1 259 ? -6.550 -1.298 13.157 1.00 63.81 259 GLY A C 1
ATOM 1991 O O . GLY A 1 259 ? -6.787 -0.165 12.743 1.00 63.81 259 GLY A O 1
ATOM 1992 N N . TYR A 1 260 ? -5.535 -2.017 12.680 1.00 68.75 260 TYR A N 1
ATOM 1993 C CA . TYR A 1 260 ? -4.741 -1.608 11.523 1.00 68.75 260 TYR A CA 1
ATOM 1994 C C . TYR A 1 260 ? -5.389 -2.093 10.232 1.00 68.75 260 TYR A C 1
ATOM 1996 O O . TYR A 1 260 ? -5.822 -3.240 10.135 1.00 68.75 260 TYR A O 1
ATOM 2004 N N . SER A 1 261 ? -5.438 -1.217 9.226 1.00 71.00 261 SER A N 1
ATOM 2005 C CA . SER A 1 261 ? -6.172 -1.500 7.987 1.00 71.00 261 SER A CA 1
ATOM 2006 C C . SER A 1 261 ? -5.599 -2.657 7.175 1.00 71.00 261 SER A C 1
ATOM 2008 O O . SER A 1 261 ? -6.290 -3.127 6.283 1.00 71.00 261 SER A O 1
ATOM 2010 N N . GLY A 1 262 ? -4.341 -3.061 7.397 1.00 80.94 262 GLY A N 1
ATOM 2011 C CA . GLY A 1 262 ? -3.634 -4.028 6.552 1.00 80.94 262 GLY A CA 1
ATOM 2012 C C . GLY A 1 262 ? -3.473 -3.586 5.091 1.00 80.94 262 GLY A C 1
ATOM 2013 O O . GLY A 1 262 ? -2.918 -4.343 4.301 1.00 80.94 262 GLY A O 1
ATOM 2014 N N . MET A 1 263 ? -3.959 -2.391 4.726 1.00 85.06 263 MET A N 1
ATOM 2015 C CA . MET A 1 263 ? -3.868 -1.831 3.386 1.00 85.06 263 MET A CA 1
ATOM 2016 C C . MET A 1 263 ? -2.446 -1.347 3.140 1.00 85.06 263 MET A C 1
ATOM 2018 O O . MET A 1 263 ? -1.860 -0.620 3.942 1.00 85.06 263 MET A O 1
ATOM 2022 N N . SER A 1 264 ? -1.958 -1.661 1.951 1.00 89.31 264 SER A N 1
ATOM 2023 C CA . SER A 1 264 ? -0.712 -1.156 1.406 1.00 89.31 264 SER A CA 1
ATOM 2024 C C . SER A 1 264 ? -0.941 -0.659 -0.019 1.00 89.31 264 SER A C 1
ATOM 2026 O O . SER A 1 264 ? -1.789 -1.186 -0.748 1.00 89.31 264 SER A O 1
ATOM 2028 N N . ARG A 1 265 ? -0.203 0.386 -0.401 1.00 93.00 265 ARG A N 1
ATOM 2029 C CA . ARG A 1 265 ? -0.271 0.994 -1.733 1.00 93.00 265 ARG A CA 1
ATOM 2030 C C . ARG A 1 265 ? 0.993 0.806 -2.546 1.00 93.00 265 ARG A C 1
ATOM 2032 O O . ARG A 1 265 ? 0.886 0.699 -3.759 1.00 93.00 265 ARG A O 1
ATOM 2039 N N . ASN A 1 266 ? 2.169 0.804 -1.927 1.00 93.94 266 ASN A N 1
ATOM 2040 C CA . ASN A 1 266 ? 3.419 0.844 -2.674 1.00 93.94 266 ASN A CA 1
ATOM 2041 C C . ASN A 1 266 ? 4.527 0.001 -2.045 1.00 93.94 266 ASN A C 1
ATOM 2043 O O . ASN A 1 266 ? 4.617 -0.129 -0.824 1.00 93.94 266 ASN A O 1
ATOM 2047 N N . LEU A 1 267 ? 5.403 -0.484 -2.918 1.00 97.62 267 LEU A N 1
ATOM 2048 C CA . LEU A 1 267 ? 6.709 -1.052 -2.610 1.00 97.62 267 LEU A CA 1
ATOM 2049 C C . LEU A 1 267 ? 7.787 -0.135 -3.199 1.00 97.62 267 LEU A C 1
ATOM 2051 O O . LEU A 1 267 ? 7.513 0.656 -4.104 1.00 97.62 267 LEU A O 1
ATOM 2055 N N . ALA A 1 268 ? 9.026 -0.270 -2.745 1.00 98.31 268 ALA A N 1
ATOM 2056 C CA . ALA A 1 268 ? 10.162 0.283 -3.474 1.00 98.31 268 ALA A CA 1
ATOM 2057 C C . ALA A 1 268 ? 11.193 -0.802 -3.777 1.00 98.31 268 ALA A C 1
ATOM 2059 O O . ALA A 1 268 ? 11.280 -1.789 -3.054 1.00 98.31 268 ALA A O 1
ATOM 2060 N N . ILE A 1 269 ? 11.963 -0.614 -4.844 1.00 98.62 269 ILE A N 1
ATOM 2061 C CA . ILE A 1 269 ? 13.053 -1.504 -5.242 1.00 98.62 269 ILE A CA 1
ATOM 2062 C C . ILE A 1 269 ? 14.330 -0.683 -5.382 1.00 98.62 269 ILE A C 1
ATOM 2064 O O . ILE A 1 269 ? 14.320 0.393 -5.985 1.00 98.62 269 ILE A O 1
ATOM 2068 N N . TYR A 1 270 ? 15.419 -1.165 -4.797 1.00 98.62 270 TYR A N 1
ATOM 2069 C CA . TYR A 1 270 ? 16.742 -0.575 -4.961 1.00 98.62 270 TYR A CA 1
ATOM 2070 C C . TYR A 1 270 ? 17.800 -1.636 -4.696 1.00 98.62 270 TYR A C 1
ATOM 2072 O O . TYR A 1 270 ? 17.665 -2.437 -3.773 1.00 98.62 270 TYR A O 1
ATOM 2080 N N . GLU A 1 271 ? 18.821 -1.648 -5.544 1.00 98.38 271 GLU A N 1
ATOM 2081 C CA . GLU A 1 271 ? 19.818 -2.708 -5.621 1.00 98.38 271 GLU A CA 1
ATOM 2082 C C . GLU A 1 271 ? 19.145 -4.085 -5.689 1.00 98.38 271 GLU A C 1
ATOM 2084 O O . GLU A 1 271 ? 18.368 -4.340 -6.609 1.00 98.38 271 GLU A O 1
ATOM 2089 N N . ASP A 1 272 ? 19.439 -4.961 -4.740 1.00 98.31 272 ASP A N 1
ATOM 2090 C CA . ASP A 1 272 ? 18.940 -6.326 -4.610 1.00 98.31 272 ASP A CA 1
ATOM 2091 C C . ASP A 1 272 ? 17.746 -6.463 -3.659 1.00 98.31 272 ASP A C 1
ATOM 2093 O O . ASP A 1 272 ? 17.384 -7.581 -3.299 1.00 98.31 272 ASP A O 1
ATOM 2097 N N . LYS A 1 273 ? 17.108 -5.354 -3.260 1.00 98.62 273 LYS A N 1
ATOM 2098 C CA . LYS A 1 273 ? 16.101 -5.359 -2.192 1.00 98.62 273 LYS A CA 1
ATOM 2099 C C . LYS A 1 273 ? 14.750 -4.798 -2.626 1.00 98.62 273 LYS A C 1
ATOM 2101 O O . LYS A 1 273 ? 14.660 -3.795 -3.337 1.00 98.62 273 LYS A O 1
ATOM 2106 N N . ILE A 1 274 ? 13.691 -5.425 -2.119 1.00 98.69 274 ILE A N 1
ATOM 2107 C CA . ILE A 1 274 ? 12.332 -4.882 -2.062 1.00 98.69 274 ILE A CA 1
ATOM 2108 C C . ILE A 1 274 ? 12.098 -4.308 -0.669 1.00 98.69 274 ILE A C 1
ATOM 2110 O O . ILE A 1 274 ? 12.227 -5.006 0.334 1.00 98.69 274 ILE A O 1
ATOM 2114 N N . PHE A 1 275 ? 11.694 -3.045 -0.613 1.00 98.56 275 PHE A N 1
ATOM 2115 C CA . PHE A 1 275 ? 11.368 -2.333 0.614 1.00 98.56 275 PHE A CA 1
ATOM 2116 C C . PHE A 1 275 ? 9.864 -2.206 0.771 1.00 98.56 275 PHE A C 1
ATOM 2118 O O . PHE A 1 275 ? 9.153 -1.764 -0.141 1.00 98.56 275 PHE A O 1
ATOM 2125 N N . PHE A 1 276 ? 9.384 -2.549 1.959 1.00 97.88 276 PHE A N 1
ATOM 2126 C CA . PHE A 1 276 ? 7.972 -2.508 2.286 1.00 97.88 276 PHE A CA 1
ATOM 2127 C C . PHE A 1 276 ? 7.746 -1.842 3.644 1.00 97.88 276 PHE A C 1
ATOM 2129 O O . PHE A 1 276 ? 8.396 -2.155 4.638 1.00 97.88 276 PHE A O 1
ATOM 2136 N N . ALA A 1 277 ? 6.792 -0.913 3.691 1.00 95.69 277 ALA A N 1
ATOM 2137 C CA . ALA A 1 277 ? 6.303 -0.349 4.938 1.00 95.69 277 ALA A CA 1
ATOM 2138 C C . ALA A 1 277 ? 5.020 -1.079 5.338 1.00 95.69 277 ALA A C 1
ATOM 2140 O O . ALA A 1 277 ? 3.947 -0.798 4.803 1.00 95.69 277 ALA A O 1
ATOM 2141 N N . THR A 1 278 ? 5.142 -1.997 6.290 1.00 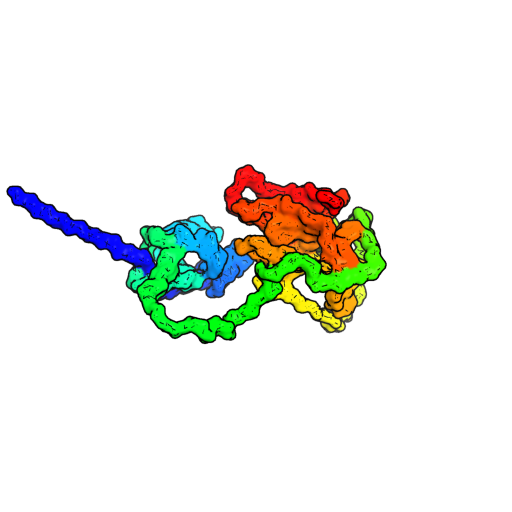93.75 278 THR A N 1
ATOM 2142 C CA . THR A 1 278 ? 3.996 -2.679 6.904 1.00 93.75 278 THR A CA 1
ATOM 2143 C C . THR A 1 278 ? 3.022 -1.670 7.521 1.00 93.75 278 THR A C 1
ATOM 2145 O O . THR A 1 278 ? 3.412 -0.582 7.968 1.00 93.75 278 THR A O 1
ATOM 2148 N N . SER A 1 279 ? 1.740 -2.035 7.588 1.00 90.62 279 SER A N 1
ATOM 2149 C CA . SER A 1 279 ? 0.693 -1.171 8.139 1.00 90.62 279 SER A CA 1
ATOM 2150 C C . SER A 1 279 ? 0.960 -0.766 9.590 1.00 90.62 279 SER A C 1
ATOM 2152 O O . SER A 1 279 ? 0.581 0.327 10.005 1.00 90.62 279 SER A O 1
ATOM 2154 N N . ASP A 1 280 ? 1.640 -1.635 10.341 1.00 87.94 280 ASP A N 1
ATOM 2155 C CA . ASP A 1 280 ? 2.032 -1.470 11.740 1.00 87.94 280 ASP A CA 1
ATOM 2156 C C . ASP A 1 280 ? 3.442 -0.872 11.906 1.00 87.94 280 ASP A C 1
ATOM 2158 O O . ASP A 1 280 ? 4.119 -1.166 12.886 1.00 87.94 280 ASP A O 1
ATOM 2162 N N . THR A 1 281 ? 3.865 -0.014 10.968 1.00 91.50 281 THR A N 1
ATOM 2163 C CA . THR A 1 281 ? 5.049 0.874 11.036 1.00 91.50 281 THR A CA 1
ATOM 2164 C C . THR A 1 281 ? 6.418 0.194 11.136 1.00 91.50 281 THR A C 1
ATOM 2166 O O . THR A 1 281 ? 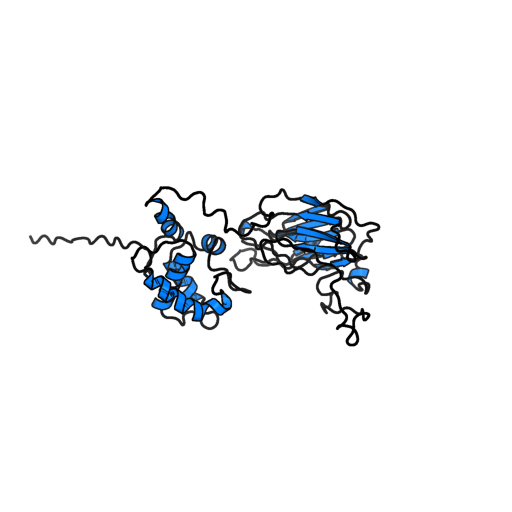7.393 0.805 11.595 1.00 91.50 281 THR A O 1
ATOM 2169 N N . ARG A 1 282 ? 6.538 -1.046 10.653 1.00 92.69 282 ARG A N 1
ATOM 2170 C CA . ARG A 1 282 ? 7.839 -1.662 10.351 1.00 92.69 282 ARG A CA 1
ATOM 2171 C C . ARG A 1 282 ? 8.233 -1.374 8.904 1.00 92.69 282 ARG A C 1
ATOM 2173 O O . ARG A 1 282 ? 7.431 -1.596 7.996 1.00 92.69 282 ARG A O 1
ATOM 2180 N N . MET A 1 283 ? 9.454 -0.893 8.705 1.00 96.62 283 MET A N 1
ATOM 2181 C CA . MET A 1 283 ? 10.137 -0.917 7.417 1.00 96.62 283 MET A CA 1
ATOM 2182 C C . MET A 1 283 ? 10.904 -2.230 7.331 1.00 96.62 283 MET A C 1
ATOM 2184 O O . MET A 1 283 ? 11.653 -2.561 8.251 1.00 96.62 283 MET A O 1
ATOM 2188 N N . VAL A 1 284 ? 10.705 -2.967 6.249 1.00 97.12 284 VAL A N 1
ATOM 2189 C CA . VAL A 1 284 ? 11.362 -4.252 6.011 1.00 97.12 284 VAL A CA 1
ATOM 2190 C C . VAL A 1 284 ? 12.046 -4.231 4.656 1.00 97.12 284 VAL A C 1
ATOM 2192 O O . VAL A 1 284 ? 11.501 -3.674 3.699 1.00 97.12 284 VAL A O 1
ATOM 2195 N N . ALA A 1 285 ? 13.215 -4.857 4.584 1.00 98.31 285 ALA A N 1
ATOM 2196 C CA . ALA A 1 285 ? 13.905 -5.135 3.336 1.00 98.31 285 ALA A CA 1
ATOM 2197 C C . ALA A 1 285 ? 13.918 -6.638 3.085 1.00 98.31 285 ALA A C 1
ATOM 2199 O O . ALA A 1 285 ? 14.385 -7.420 3.916 1.00 98.31 285 ALA A O 1
ATOM 2200 N N . LEU A 1 286 ? 13.397 -7.029 1.932 1.00 98.69 286 LEU A N 1
ATOM 2201 C CA . LEU A 1 286 ? 13.425 -8.389 1.421 1.00 98.69 286 LEU A CA 1
ATOM 2202 C C . LEU A 1 286 ? 14.462 -8.473 0.310 1.00 98.69 286 LEU A C 1
ATOM 2204 O O . LEU A 1 286 ? 14.540 -7.560 -0.504 1.00 98.69 286 LEU A O 1
ATOM 2208 N N . ASP A 1 287 ? 15.200 -9.571 0.229 1.00 98.50 287 ASP A N 1
ATOM 2209 C CA . ASP A 1 287 ? 15.946 -9.907 -0.980 1.00 98.50 287 ASP A CA 1
ATOM 2210 C C . ASP A 1 287 ? 14.951 -10.041 -2.141 1.00 98.50 287 ASP A C 1
ATOM 2212 O O . ASP A 1 287 ? 13.971 -10.786 -2.063 1.00 98.50 287 ASP A O 1
ATOM 2216 N N . ALA A 1 288 ? 15.161 -9.274 -3.206 1.00 98.56 288 ALA A N 1
ATOM 2217 C CA . ALA A 1 288 ? 14.222 -9.180 -4.314 1.00 98.56 288 ALA A CA 1
ATOM 2218 C C . ALA A 1 288 ? 14.111 -10.501 -5.088 1.00 98.56 288 ALA A C 1
ATOM 2220 O O . ALA A 1 288 ? 13.057 -10.813 -5.645 1.00 98.56 288 ALA A O 1
ATOM 2221 N N . ALA A 1 289 ? 15.168 -11.315 -5.103 1.00 97.94 289 ALA A N 1
ATOM 2222 C CA . ALA A 1 289 ? 15.163 -12.567 -5.837 1.00 97.94 289 ALA A CA 1
ATOM 2223 C C . ALA A 1 289 ? 14.426 -13.691 -5.096 1.00 97.94 289 ALA A C 1
ATOM 2225 O O . ALA A 1 289 ? 13.797 -14.528 -5.743 1.00 97.94 289 ALA A O 1
ATOM 2226 N N . THR A 1 290 ? 14.494 -13.716 -3.768 1.00 98.00 290 THR A N 1
ATOM 2227 C CA . THR A 1 290 ? 14.080 -14.857 -2.932 1.00 98.00 290 THR A CA 1
ATOM 2228 C C . THR A 1 290 ? 12.939 -14.546 -1.967 1.00 98.00 290 THR A C 1
ATOM 2230 O O . THR A 1 290 ? 12.300 -15.468 -1.462 1.00 98.00 290 THR A O 1
ATOM 2233 N N . GLY A 1 291 ? 12.683 -13.267 -1.684 1.00 97.62 291 GLY A N 1
ATOM 2234 C CA . GLY A 1 291 ? 11.733 -12.838 -0.661 1.00 97.62 291 GLY A CA 1
ATOM 2235 C C . GLY A 1 291 ? 12.239 -13.032 0.772 1.00 97.62 291 GLY A C 1
ATOM 2236 O O . GLY A 1 291 ? 11.461 -12.883 1.718 1.00 97.62 291 GLY A O 1
ATOM 2237 N N . GLU A 1 292 ? 13.512 -13.387 0.973 1.00 96.50 292 GLU A N 1
ATOM 2238 C CA . GLU A 1 292 ? 14.092 -13.559 2.307 1.00 96.50 292 GLU A CA 1
ATOM 2239 C C . GLU A 1 292 ? 14.266 -12.215 3.017 1.00 96.50 292 GLU A C 1
ATOM 2241 O O . GLU A 1 292 ? 14.764 -11.248 2.443 1.00 96.50 292 GLU A O 1
ATOM 2246 N N . LEU A 1 293 ? 13.879 -12.154 4.292 1.00 96.81 293 LEU A N 1
ATOM 2247 C CA . LEU A 1 293 ? 14.036 -10.952 5.107 1.00 96.81 293 LEU A CA 1
ATOM 2248 C C . LEU A 1 293 ? 15.520 -10.669 5.362 1.00 96.81 293 LEU A C 1
ATOM 2250 O O . LEU A 1 293 ? 16.189 -11.455 6.030 1.00 96.81 293 LEU A O 1
ATOM 2254 N N . GLN A 1 294 ? 15.998 -9.521 4.889 1.00 96.00 294 GLN A N 1
ATOM 2255 C CA . GLN A 1 294 ? 17.362 -9.043 5.118 1.00 96.00 294 GLN A CA 1
ATOM 2256 C C . GLN A 1 294 ? 17.450 -8.247 6.420 1.00 96.00 294 GLN A C 1
ATOM 2258 O O . GLN A 1 294 ? 18.300 -8.514 7.268 1.00 96.00 294 GLN A O 1
ATOM 2263 N N . TRP A 1 295 ? 16.532 -7.298 6.613 1.00 96.00 295 TRP A N 1
ATOM 2264 C CA . TRP A 1 295 ? 16.444 -6.514 7.841 1.00 96.00 295 TRP A CA 1
ATOM 2265 C C . TRP A 1 295 ? 15.031 -5.978 8.081 1.00 96.00 295 TRP A C 1
ATOM 2267 O O . TRP A 1 295 ? 14.191 -5.917 7.181 1.00 96.00 295 TRP A O 1
ATOM 2277 N N . SER A 1 296 ? 14.765 -5.584 9.328 1.00 94.94 296 SER A N 1
ATOM 2278 C CA . SER A 1 296 ? 13.517 -4.943 9.745 1.00 94.94 296 SER A CA 1
ATOM 2279 C C . SER A 1 296 ? 13.796 -3.896 10.820 1.00 94.94 296 SER A C 1
ATOM 2281 O O . SER A 1 296 ? 14.479 -4.186 11.801 1.00 94.94 296 SER A O 1
ATOM 2283 N N . MET A 1 297 ? 13.182 -2.720 10.701 1.00 94.12 297 MET A N 1
ATOM 2284 C CA . MET A 1 297 ? 13.201 -1.684 11.735 1.00 94.12 297 MET A CA 1
ATOM 2285 C C . MET A 1 297 ? 11.826 -1.044 11.921 1.00 94.12 297 MET A C 1
ATOM 2287 O O . MET A 1 297 ? 10.978 -1.080 11.034 1.00 94.12 297 MET A O 1
ATOM 2291 N N . ARG A 1 298 ? 11.594 -0.420 13.075 1.00 92.19 298 ARG A N 1
ATOM 2292 C CA . ARG A 1 298 ? 10.343 0.283 13.380 1.00 92.19 298 ARG A CA 1
ATOM 2293 C C . ARG A 1 298 ? 10.544 1.786 13.197 1.00 92.19 298 ARG A C 1
ATOM 2295 O O . ARG A 1 298 ? 11.443 2.354 13.807 1.00 92.19 298 ARG A O 1
ATOM 2302 N N . PHE A 1 299 ? 9.712 2.423 12.373 1.00 92.56 299 PHE A N 1
ATOM 2303 C CA . PHE A 1 299 ? 9.798 3.866 12.091 1.00 92.56 299 PHE A CA 1
ATOM 2304 C C . PHE A 1 299 ? 8.672 4.683 12.737 1.00 92.56 299 PHE A C 1
ATOM 2306 O O . PHE A 1 299 ? 8.689 5.909 12.667 1.00 92.56 299 PHE A O 1
ATOM 2313 N N . GLY A 1 300 ? 7.702 4.029 13.379 1.00 90.06 300 GLY A N 1
ATOM 2314 C CA . GLY A 1 300 ? 6.607 4.682 14.096 1.00 90.06 300 GLY A CA 1
ATOM 2315 C C . GLY A 1 300 ? 6.157 3.897 15.322 1.00 90.06 300 GLY A C 1
ATOM 2316 O O . GLY A 1 300 ? 6.362 2.686 15.408 1.00 90.06 300 GLY A O 1
ATOM 2317 N N . ASP A 1 301 ? 5.517 4.589 16.257 1.00 87.50 301 ASP A N 1
ATOM 2318 C CA . ASP A 1 301 ? 4.989 4.002 17.493 1.00 87.50 301 ASP A CA 1
ATOM 2319 C C . ASP A 1 301 ? 3.489 3.689 17.375 1.00 87.50 301 ASP A C 1
ATOM 2321 O O . ASP A 1 301 ? 2.654 4.596 17.365 1.00 87.50 301 ASP A O 1
ATOM 2325 N N . ILE A 1 302 ? 3.155 2.398 17.316 1.00 83.38 302 ILE A N 1
ATOM 2326 C CA . ILE A 1 302 ? 1.773 1.916 17.200 1.00 83.38 302 ILE A CA 1
ATOM 2327 C C . ILE A 1 302 ? 0.919 2.234 18.436 1.00 83.38 302 ILE A C 1
ATOM 2329 O O . ILE A 1 302 ? -0.299 2.358 18.324 1.00 83.38 302 ILE A O 1
ATOM 2333 N N . THR A 1 303 ? 1.530 2.443 19.609 1.00 82.69 303 THR A N 1
ATOM 2334 C CA . THR A 1 303 ? 0.800 2.828 20.832 1.00 82.69 303 THR A CA 1
ATOM 2335 C C . THR A 1 303 ? 0.258 4.254 20.751 1.00 82.69 303 THR A C 1
ATOM 2337 O O . THR A 1 303 ? -0.737 4.582 21.393 1.00 82.69 303 THR A O 1
ATOM 2340 N N . GLN A 1 304 ? 0.863 5.084 19.899 1.00 82.31 304 GLN A N 1
ATOM 2341 C CA . GLN A 1 304 ? 0.406 6.439 19.597 1.00 82.31 304 GLN A CA 1
ATOM 2342 C C . GLN A 1 304 ? -0.605 6.466 18.439 1.00 82.31 304 GLN A C 1
ATOM 2344 O O . GLN A 1 304 ? -1.066 7.532 18.045 1.00 82.31 304 GLN A O 1
ATOM 2349 N N . GLY A 1 305 ? -0.976 5.299 17.898 1.00 81.94 305 GLY A N 1
ATOM 2350 C CA . GLY A 1 305 ? -1.872 5.175 16.751 1.00 81.94 305 GLY A CA 1
ATOM 2351 C C . GLY A 1 305 ? -1.190 5.360 15.398 1.00 81.94 305 GLY A C 1
ATOM 2352 O O . GLY A 1 305 ? -1.886 5.360 14.388 1.00 81.94 305 GLY A O 1
ATOM 2353 N N . HIS A 1 306 ? 0.142 5.476 15.345 1.00 88.44 306 HIS A N 1
ATOM 2354 C CA . HIS A 1 306 ? 0.846 5.599 14.074 1.00 88.44 306 HIS A CA 1
ATOM 2355 C C . HIS A 1 306 ? 0.646 4.367 13.197 1.00 88.44 306 HIS A C 1
ATOM 2357 O O . HIS A 1 306 ? 0.691 3.233 13.684 1.00 88.44 306 HIS A O 1
ATOM 2363 N N . GLN A 1 307 ? 0.469 4.600 11.899 1.00 88.69 307 GLN A N 1
ATOM 2364 C CA . GLN A 1 307 ? 0.264 3.568 10.886 1.00 88.69 307 GLN A CA 1
ATOM 2365 C C . GLN A 1 307 ? 0.990 3.922 9.581 1.00 88.69 307 GLN A C 1
ATOM 2367 O O . GLN A 1 307 ? 1.498 5.031 9.409 1.00 88.69 307 GLN A O 1
ATOM 2372 N N . SER A 1 308 ? 0.993 2.992 8.628 1.00 90.62 308 SER A N 1
ATOM 2373 C CA . SER A 1 308 ? 1.425 3.237 7.249 1.00 90.62 308 SER A CA 1
ATOM 2374 C C . SER A 1 308 ? 0.425 2.674 6.252 1.00 90.62 308 SER A C 1
ATOM 2376 O O . SER A 1 308 ? -0.197 1.649 6.505 1.00 90.62 308 SER A O 1
ATOM 2378 N N . THR A 1 309 ? 0.274 3.345 5.112 1.00 90.62 309 THR A N 1
ATOM 2379 C CA . THR A 1 309 ? -0.501 2.819 3.971 1.00 90.62 309 THR A CA 1
ATOM 2380 C C . THR A 1 309 ? 0.107 3.190 2.619 1.00 90.62 309 THR A C 1
ATOM 2382 O O . THR A 1 309 ? -0.115 2.484 1.641 1.00 90.62 309 THR A O 1
ATOM 2385 N N . SER A 1 310 ? 0.869 4.288 2.528 1.00 89.44 310 SER A N 1
ATOM 2386 C CA . SER A 1 310 ? 1.393 4.808 1.258 1.00 89.44 310 SER A CA 1
ATOM 2387 C C . SER A 1 310 ? 2.514 3.969 0.658 1.00 89.44 310 SER A C 1
ATOM 2389 O O . SER A 1 310 ? 2.598 3.884 -0.561 1.00 89.44 310 SER A O 1
ATOM 2391 N N . GLY A 1 311 ? 3.354 3.368 1.503 1.00 91.38 311 GLY A N 1
ATOM 2392 C CA . GLY A 1 311 ? 4.625 2.764 1.108 1.00 91.38 311 GLY A CA 1
ATOM 2393 C C . GLY A 1 311 ? 5.746 3.789 0.843 1.00 91.38 311 GLY A C 1
ATOM 2394 O O . GLY A 1 311 ? 5.477 4.999 0.830 1.00 91.38 311 GLY A O 1
ATOM 2395 N N . PRO A 1 312 ? 6.991 3.309 0.669 1.00 96.44 312 PRO A N 1
ATOM 2396 C CA . PRO A 1 312 ? 8.181 4.152 0.550 1.00 96.44 312 PRO A CA 1
ATOM 2397 C C . PRO A 1 312 ? 8.482 4.596 -0.886 1.00 96.44 312 PRO A C 1
ATOM 2399 O O . PRO A 1 312 ? 7.960 4.035 -1.848 1.00 96.44 312 PRO A O 1
ATOM 2402 N N . VAL A 1 313 ? 9.399 5.557 -1.025 1.00 97.19 313 VAL A N 1
ATOM 2403 C CA . VAL A 1 313 ? 10.136 5.841 -2.271 1.00 97.19 313 VAL A CA 1
ATOM 2404 C C . VAL A 1 313 ? 11.638 5.872 -1.987 1.00 97.19 313 VAL A C 1
ATOM 2406 O O . VAL A 1 313 ? 12.042 6.206 -0.878 1.00 97.19 313 VAL A O 1
ATOM 2409 N N . ILE A 1 314 ? 12.474 5.544 -2.971 1.00 97.88 314 ILE A N 1
ATOM 2410 C CA . ILE A 1 314 ? 13.938 5.582 -2.830 1.00 97.88 314 ILE A CA 1
ATOM 2411 C C . ILE A 1 314 ? 14.480 6.848 -3.480 1.00 97.88 314 ILE A C 1
ATOM 2413 O O . ILE A 1 314 ? 14.045 7.208 -4.567 1.00 97.88 314 ILE A O 1
ATOM 2417 N N . VAL A 1 315 ? 15.448 7.504 -2.842 1.00 96.81 315 VAL A N 1
ATOM 2418 C CA . VAL A 1 315 ? 16.236 8.595 -3.424 1.00 96.81 315 VAL A CA 1
ATOM 2419 C C . VAL A 1 315 ? 17.692 8.422 -2.997 1.00 96.81 315 VAL A C 1
ATOM 2421 O O . VAL A 1 315 ? 18.003 8.627 -1.828 1.00 96.81 315 VAL A O 1
ATOM 2424 N N . ARG A 1 316 ? 18.600 8.095 -3.929 1.00 95.50 316 ARG A N 1
ATOM 2425 C CA . ARG A 1 316 ? 20.054 7.997 -3.663 1.00 95.50 316 ARG A CA 1
ATOM 2426 C C . ARG A 1 316 ? 20.401 7.061 -2.500 1.00 95.50 316 ARG A C 1
ATOM 2428 O O . ARG A 1 316 ? 21.095 7.465 -1.571 1.00 95.50 316 ARG A O 1
ATOM 2435 N N . GLY A 1 317 ? 19.840 5.852 -2.513 1.00 96.25 317 GLY A N 1
ATOM 2436 C CA . GLY A 1 317 ? 20.018 4.873 -1.434 1.00 96.25 317 GLY A CA 1
ATOM 2437 C C . GLY A 1 317 ? 19.337 5.242 -0.111 1.00 96.25 317 GLY A C 1
ATOM 2438 O O . GLY A 1 317 ? 19.535 4.562 0.884 1.00 96.25 317 GLY A O 1
ATOM 2439 N N . THR A 1 318 ? 18.527 6.304 -0.068 1.00 98.44 318 THR A N 1
ATOM 2440 C CA . THR A 1 318 ? 17.705 6.648 1.100 1.00 98.44 318 THR A CA 1
ATOM 2441 C C . THR A 1 318 ? 16.248 6.285 0.844 1.00 98.44 318 THR A C 1
ATOM 2443 O O . THR A 1 318 ? 15.637 6.767 -0.111 1.00 98.44 318 THR A O 1
ATOM 2446 N N . ILE A 1 319 ? 15.666 5.481 1.726 1.00 98.31 319 ILE A N 1
ATOM 2447 C CA . ILE A 1 319 ? 14.235 5.206 1.790 1.00 98.31 319 ILE A CA 1
ATOM 2448 C C . ILE A 1 319 ? 13.547 6.407 2.437 1.00 98.31 319 ILE A C 1
ATOM 2450 O O . ILE A 1 319 ? 13.778 6.725 3.602 1.00 98.31 319 ILE A O 1
ATOM 2454 N N . VAL A 1 320 ? 12.679 7.072 1.684 1.00 97.94 320 VAL A N 1
ATOM 2455 C CA . VAL A 1 320 ? 11.829 8.158 2.168 1.00 97.94 320 VAL A CA 1
ATOM 2456 C C . VAL A 1 320 ? 10.451 7.588 2.478 1.00 97.94 320 VAL A C 1
ATOM 2458 O O . VAL A 1 320 ? 9.751 7.106 1.585 1.00 97.94 320 VAL A O 1
ATOM 2461 N N . GLN A 1 321 ? 10.061 7.648 3.749 1.00 96.81 321 GLN A N 1
ATOM 2462 C CA . GLN A 1 321 ? 8.827 7.050 4.253 1.00 96.81 321 GLN A CA 1
ATOM 2463 C C . GLN A 1 321 ? 8.032 8.065 5.077 1.00 96.81 321 GLN A C 1
ATOM 2465 O O . GLN A 1 321 ? 8.549 8.667 6.016 1.00 96.81 321 GLN A O 1
ATOM 2470 N N . GLY A 1 322 ? 6.759 8.252 4.726 1.00 93.56 322 GLY A N 1
ATOM 2471 C CA . GLY A 1 322 ? 5.822 9.058 5.510 1.00 93.56 322 GLY A CA 1
ATOM 2472 C C . GLY A 1 322 ? 5.218 8.291 6.689 1.00 93.56 322 GLY A C 1
ATOM 2473 O O . GLY A 1 322 ? 5.431 7.089 6.851 1.00 93.56 322 GLY A O 1
ATOM 2474 N N . LEU A 1 323 ? 4.405 8.983 7.480 1.00 91.44 323 LEU A N 1
ATOM 2475 C CA . LEU A 1 323 ? 3.686 8.425 8.622 1.00 91.44 323 LEU A CA 1
ATOM 2476 C C . LEU A 1 323 ? 2.198 8.772 8.523 1.00 91.44 323 LEU A C 1
ATOM 2478 O O . LEU A 1 323 ? 1.848 9.882 8.128 1.00 91.44 323 LEU A O 1
ATOM 2482 N N . ASN A 1 324 ? 1.332 7.828 8.880 1.00 87.94 324 ASN A N 1
ATOM 2483 C CA . ASN A 1 324 ? -0.105 8.040 9.044 1.00 87.94 324 ASN A CA 1
ATOM 2484 C C . ASN A 1 324 ? -0.500 7.864 10.525 1.00 87.94 324 ASN A C 1
ATOM 2486 O O . ASN A 1 324 ? 0.326 7.437 11.332 1.00 87.94 324 ASN A O 1
ATOM 2490 N N . GLY A 1 325 ? -1.752 8.153 10.891 1.00 82.75 325 GLY A N 1
ATOM 2491 C CA . GLY A 1 325 ? -2.242 8.009 12.269 1.00 82.75 325 GLY A CA 1
ATOM 2492 C C . GLY A 1 325 ? -1.979 9.228 13.161 1.00 82.75 325 GLY A C 1
ATOM 2493 O O . GLY A 1 325 ? -2.056 9.141 14.385 1.00 82.75 325 GLY A O 1
ATOM 2494 N N . CYS A 1 326 ? -1.629 10.366 12.556 1.00 79.44 326 CYS A N 1
ATOM 2495 C CA . CYS A 1 326 ? -1.279 11.609 13.249 1.00 79.44 326 CYS A CA 1
ATOM 2496 C C . CYS A 1 326 ? -2.492 12.461 13.654 1.00 79.44 326 CYS A C 1
ATOM 2498 O O . CYS A 1 326 ? -2.338 13.551 14.201 1.00 79.44 326 CYS A O 1
ATOM 2500 N N . GLU A 1 327 ? -3.705 11.995 13.372 1.00 74.38 327 GLU A N 1
ATOM 2501 C CA . GLU A 1 327 ? -4.957 12.595 13.827 1.00 74.38 327 GLU A CA 1
ATOM 2502 C C . GLU A 1 327 ? -5.151 12.485 15.349 1.00 74.38 327 GLU A C 1
ATOM 2504 O O . GLU A 1 327 ? -5.942 13.231 15.932 1.00 74.38 327 GLU A O 1
ATOM 2509 N N . ARG A 1 328 ? -4.410 11.587 16.014 1.00 71.38 328 ARG A N 1
ATOM 2510 C CA . ARG A 1 328 ? -4.313 11.531 17.475 1.00 71.38 328 ARG A CA 1
ATOM 2511 C C . ARG A 1 328 ? -3.253 12.517 17.960 1.00 71.38 328 ARG A C 1
ATOM 2513 O O . ARG A 1 328 ? -2.151 12.578 17.422 1.00 71.38 328 ARG A O 1
ATOM 2520 N N . PHE A 1 329 ? -3.574 13.285 19.001 1.00 68.94 329 PHE A N 1
ATOM 2521 C CA . PHE A 1 329 ? -2.608 14.209 19.592 1.00 68.94 329 PHE A CA 1
ATOM 2522 C C . PHE A 1 329 ? -1.406 13.433 20.148 1.00 68.94 329 PHE A C 1
ATOM 2524 O O . PHE A 1 329 ? -1.555 12.627 21.064 1.00 68.94 329 PHE A O 1
ATOM 2531 N N . SER A 1 330 ? -0.218 13.719 19.617 1.00 70.50 330 SER A N 1
ATOM 2532 C CA . SER A 1 330 ? 1.062 13.195 20.092 1.00 70.50 330 SER A CA 1
ATOM 2533 C C . SER A 1 330 ? 2.070 14.341 20.207 1.00 70.50 330 SER A C 1
ATOM 2535 O O . SER A 1 330 ? 2.139 15.177 19.301 1.00 70.50 330 SER A O 1
ATOM 2537 N N . PRO A 1 331 ? 2.890 14.392 21.273 1.00 71.44 331 PRO A N 1
ATOM 2538 C CA . PRO A 1 331 ? 3.918 15.420 21.430 1.00 71.44 331 PRO A CA 1
ATOM 2539 C C . PRO A 1 331 ? 5.031 15.340 20.370 1.00 71.44 331 PRO A C 1
ATOM 2541 O O . PRO A 1 331 ? 5.765 16.310 20.201 1.00 71.44 331 PRO A O 1
ATOM 2544 N N . VAL A 1 332 ? 5.164 14.209 19.664 1.00 76.56 332 VAL A N 1
ATOM 2545 C CA . VAL A 1 332 ? 6.160 14.009 18.593 1.00 76.56 332 VAL A CA 1
ATOM 2546 C C . VAL A 1 332 ? 5.673 14.577 17.253 1.00 76.56 332 VAL A C 1
ATOM 2548 O O . VAL A 1 332 ? 6.483 15.019 16.440 1.00 76.56 332 VAL A O 1
ATOM 2551 N N . GLY A 1 333 ? 4.354 14.626 17.041 1.00 80.38 333 GLY A N 1
ATOM 2552 C CA . GLY A 1 333 ? 3.751 15.066 15.786 1.00 80.38 333 GLY A CA 1
ATOM 2553 C C . GLY A 1 333 ? 4.027 14.130 14.603 1.00 80.38 333 GLY A C 1
ATOM 2554 O O . GLY A 1 333 ? 4.560 13.033 14.749 1.00 80.38 333 GLY A O 1
ATOM 2555 N N . CYS A 1 334 ? 3.632 14.583 13.415 1.00 88.38 334 CYS A N 1
ATOM 2556 C CA . CYS A 1 334 ? 3.780 13.840 12.167 1.00 88.38 334 CYS A CA 1
ATOM 2557 C C . CYS A 1 334 ? 5.133 14.138 11.505 1.00 88.38 334 CYS A C 1
ATOM 2559 O O . CYS A 1 334 ? 5.575 15.289 11.501 1.00 88.38 334 CYS A O 1
ATOM 2561 N N . TYR A 1 335 ? 5.775 13.130 10.913 1.00 91.31 335 TYR A N 1
ATOM 2562 C CA . TYR A 1 335 ? 7.097 13.271 10.297 1.00 91.31 335 TYR A CA 1
ATOM 2563 C C . TYR A 1 335 ? 7.266 12.406 9.045 1.00 91.31 335 TYR A C 1
ATOM 2565 O O . TYR A 1 335 ? 6.469 11.516 8.751 1.00 91.31 335 TYR A O 1
ATOM 2573 N N . ILE A 1 336 ? 8.339 12.696 8.308 1.00 95.19 336 ILE A N 1
ATOM 2574 C CA . ILE A 1 336 ? 8.844 11.890 7.198 1.00 95.19 336 ILE A CA 1
ATOM 2575 C C . ILE A 1 336 ? 10.241 11.418 7.595 1.00 95.19 336 ILE A C 1
ATOM 2577 O O . ILE A 1 336 ? 11.071 12.223 8.022 1.00 95.19 336 ILE A O 1
ATOM 2581 N N . SER A 1 337 ? 10.492 10.122 7.465 1.00 94.62 337 SER A N 1
ATOM 2582 C CA . SER A 1 337 ? 11.772 9.493 7.773 1.00 94.62 337 SER A CA 1
ATOM 2583 C C . SER A 1 337 ? 12.612 9.332 6.508 1.00 94.62 337 SER A C 1
ATOM 2585 O O . SER A 1 337 ? 12.085 8.984 5.453 1.00 94.62 337 SER A O 1
ATOM 2587 N N . GLY A 1 338 ? 13.919 9.565 6.637 1.00 97.44 338 GLY A N 1
ATOM 2588 C CA . GLY A 1 338 ? 14.936 9.068 5.714 1.00 97.44 338 GLY A CA 1
ATOM 2589 C C . GLY A 1 338 ? 15.671 7.913 6.386 1.00 97.44 338 GLY A C 1
ATOM 2590 O O . GLY A 1 338 ? 16.176 8.093 7.493 1.00 97.44 338 GLY A O 1
ATOM 2591 N N . ILE A 1 339 ? 15.677 6.743 5.758 1.00 97.44 339 ILE A N 1
ATOM 2592 C CA . ILE A 1 339 ? 16.288 5.510 6.273 1.00 97.44 339 ILE A CA 1
ATOM 2593 C C . ILE A 1 339 ? 17.329 5.052 5.250 1.00 97.44 339 ILE A C 1
ATOM 2595 O O . ILE A 1 339 ? 17.077 5.139 4.050 1.00 97.44 339 ILE A O 1
ATOM 2599 N N . ASP A 1 340 ? 18.498 4.616 5.705 1.00 96.56 340 ASP A N 1
ATOM 2600 C CA . ASP A 1 340 ? 19.520 4.063 4.816 1.00 96.56 340 ASP A CA 1
ATOM 2601 C C . ASP A 1 340 ? 19.034 2.727 4.225 1.00 96.56 340 ASP A C 1
ATOM 2603 O O . ASP A 1 340 ? 18.405 1.931 4.919 1.00 96.56 340 ASP A O 1
ATOM 2607 N N . ALA A 1 341 ? 19.241 2.492 2.929 1.00 94.75 341 ALA A N 1
ATOM 2608 C CA . ALA A 1 341 ? 18.740 1.280 2.278 1.00 94.75 341 ALA A CA 1
ATOM 2609 C C . ALA A 1 341 ? 19.455 -0.004 2.748 1.00 94.75 341 ALA A C 1
ATOM 2611 O O . ALA A 1 341 ? 18.882 -1.094 2.631 1.00 94.75 341 ALA A O 1
ATOM 2612 N N . ASP A 1 342 ? 20.665 0.108 3.300 1.00 91.06 342 ASP A N 1
ATOM 2613 C CA . ASP A 1 342 ? 21.468 -1.037 3.726 1.00 91.06 342 ASP A CA 1
ATOM 2614 C C . ASP A 1 342 ? 21.344 -1.364 5.221 1.00 91.06 342 ASP A C 1
ATOM 2616 O O . ASP A 1 342 ? 21.624 -2.509 5.594 1.00 91.06 342 ASP A O 1
ATOM 2620 N N . THR A 1 343 ? 20.935 -0.414 6.079 1.00 76.56 343 THR A N 1
ATOM 2621 C CA . THR A 1 343 ? 20.960 -0.584 7.551 1.00 76.56 343 THR A CA 1
ATOM 2622 C C . THR A 1 343 ? 19.763 -0.037 8.311 1.00 76.56 343 THR A C 1
ATOM 2624 O O . THR A 1 343 ? 19.410 1.144 8.082 1.00 76.56 343 THR A O 1
#

Foldseek 3Di:
DDDDDDPPDPPPQPAFAAPVLLVLLLVLCVVFPCVACNNLQPGDDPGHRLEDDLVCVVAQQFWLLVVLVVCQQCPPVVDRNPDDSSNSSSNSNNSLVRHQQDGPNRHHDSPTGDGSNNSNCVVVPPDPDDDDPPVPPPDDPQFPFADDDFWWDAWAFDPPDFFQALVCQQPPDLQWQQWQCRHPVSPVDHPDPPPDPVCVVVDDDQDDDDATDNADEAEDWTGDPQWTWTAGQQRKIWIARNRRRHTGIMGGGGDPDPPQRSAAYYWHGGTQWIWWQGQQQKIWTARNTTRHTPDIDGPDDVVQVKTDHYTWYDHPQWTWGWIDRQVRDDPVGTDIDTDGNND

pLDDT: mean 85.23, std 19.03, range [25.64, 98.69]

Secondary structure (DSSP, 8-state):
------------------HHHHHHHHHHHHHHTHHHH-TTS--BTTBPP-SSHHHHHHHTTS-HHHHHHHHHHH-STTSTT-S-HHHHHHHHHHHHHHTTPPP-SSPPPTT--S-HHHHHHTTTTS-----SSSGGGSSPP--S-SSSPSEEEE----TT---B-HHHHHS--TT-B-STTSSTT--------SS-TTTGGG-------PPPSSS----B-EEETTEEEEEETTTEEEEEETTT--EEEEEE---SSTT------B-EEEBTEEEEE-TTSEEEEEETTT--EEEEEE-S-GGGT-B--S--EEETTEEEE--B-TTS--TT----EEEES--